Protein AF-A0A8T6W5L3-F1 (afdb_monomer)

Secondary structure (DSSP, 8-state):
-EEE-HHHHHHHHHHHHHHHHHTT--S-EEEEHHHHHHH-TT---SEEEE-TT-----HHHHHHHHHHHHHHHHSS-----SEEEEEEEEETTEEEEEEEETTEEEEEEES------GGGHHHHHHHTT--TTTTT----EEE---EEPPSS-S-SS--BPPPPSSSSS--SEEEE-TTS-EEEE---EEESS----

Foldseek 3Di:
DAAAADPVLVVLVVVVVVVCVVVVQPPKDKAAQVRCCVQQVLDGGRIGIDRPPDDDDDPVVVVVVVQVVVCVVVVHRPDDPQKDFDAWEDDDQWIWTWIAHPNDIDIDIDNDDDQPPPQCSLVVCVRHVDPCVVVVNDDWDKDWDKDWDPDQDSGQDKYFYPQDPPDPDSAWIWDQDPVRTIMIDTDIDTDPDDDPD

Nearest PDB structures (foldseek):
  3dme-assembly1_B  TM=9.054E-01  e=4.449E-13  Bordetella pertussis
  8w7f-assembly1_D  TM=8.763E-01  e=2.002E-08  Drosophila melanogaster
  8w7f-assembly1_B  TM=8.895E-01  e=5.475E-08  Drosophila melanogaster
  8w78-assembly1_B  TM=8.409E-01  e=3.029E-08  Drosophila melanogaster
  5w0b-assembly4_C  TM=1.916E-01  e=9.726E-01  Homo sapiens

pLDDT: mean 94.57, std 5.11, range [62.25, 98.38]

Mean predicted aligned error: 4.59 Å

Solvent-accessible surface area (backbone atoms only — not comparable to full-atom values): 11704 Å² total; per-residue (Å²): 63,38,38,18,62,61,72,67,40,43,55,50,50,57,51,46,55,51,53,40,43,75,73,65,55,64,78,66,41,83,38,42,36,65,57,43,33,75,75,31,74,72,56,86,41,60,29,27,39,41,49,77,82,67,82,83,79,62,65,64,63,50,50,55,48,52,52,51,50,49,23,67,75,67,76,45,83,85,77,74,75,76,55,47,79,78,41,39,44,83,48,92,84,26,30,40,39,31,32,37,40,93,86,46,77,51,73,47,81,38,70,74,84,83,92,78,55,67,99,45,35,40,62,56,38,42,42,61,71,44,61,33,74,85,69,69,48,65,76,78,51,67,50,60,56,72,49,75,59,86,78,86,58,74,59,82,58,49,44,31,47,64,58,51,94,88,50,95,44,56,42,68,17,43,44,50,48,100,86,65,48,34,31,40,32,45,54,66,45,77,47,98,68,94,72,94,121

Structure (mmCIF, N/CA/C/O backbone):
data_AF-A0A8T6W5L3-F1
#
_entry.id   AF-A0A8T6W5L3-F1
#
loop_
_atom_site.group_PDB
_atom_site.id
_atom_site.type_symbol
_atom_site.label_atom_id
_atom_site.label_alt_id
_atom_site.label_comp_id
_atom_site.label_asym_id
_at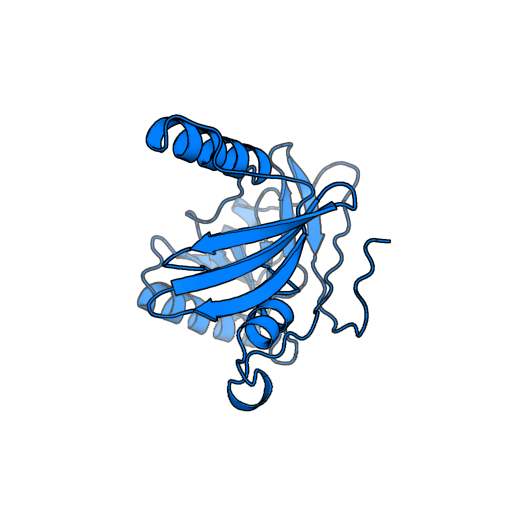om_site.label_entity_id
_atom_site.label_seq_id
_atom_site.pdbx_PDB_ins_code
_atom_site.Cartn_x
_atom_site.Cartn_y
_atom_site.Cartn_z
_atom_site.occupancy
_atom_site.B_iso_or_equiv
_atom_site.auth_seq_id
_atom_site.auth_comp_id
_atom_site.auth_asym_id
_atom_site.auth_atom_id
_atom_site.pdbx_PDB_model_num
ATOM 1 N N . ILE A 1 1 ? 5.900 3.143 -16.545 1.00 96.38 1 ILE A N 1
ATOM 2 C CA . ILE A 1 1 ? 6.309 2.060 -17.464 1.00 96.38 1 ILE A CA 1
ATOM 3 C C . ILE A 1 1 ? 6.790 0.860 -16.663 1.00 96.38 1 ILE A C 1
ATOM 5 O O . ILE A 1 1 ? 7.388 1.059 -15.608 1.00 96.38 1 ILE A O 1
ATOM 9 N N . ILE A 1 2 ? 6.507 -0.351 -17.137 1.00 97.25 2 ILE A N 1
ATOM 10 C CA . ILE A 1 2 ? 7.064 -1.601 -16.602 1.00 97.25 2 ILE A CA 1
ATOM 11 C C . ILE A 1 2 ? 8.076 -2.091 -17.633 1.00 97.25 2 ILE A C 1
ATOM 13 O O . ILE A 1 2 ? 7.665 -2.485 -18.718 1.00 97.25 2 ILE A O 1
ATOM 17 N N . VAL A 1 3 ? 9.366 -1.962 -17.344 1.00 97.38 3 VAL A N 1
ATOM 18 C CA . VAL A 1 3 ? 10.458 -2.246 -18.285 1.00 97.38 3 VAL A CA 1
ATOM 19 C C . VAL A 1 3 ? 10.830 -3.722 -18.279 1.00 97.38 3 VAL A C 1
ATOM 21 O O . VAL A 1 3 ? 10.679 -4.372 -17.255 1.00 97.38 3 VAL A O 1
ATOM 24 N N . ALA A 1 4 ? 11.336 -4.228 -19.400 1.00 97.31 4 ALA A N 1
ATOM 25 C CA . ALA A 1 4 ? 11.849 -5.584 -19.541 1.00 97.31 4 ALA A CA 1
ATOM 26 C C . ALA A 1 4 ? 13.172 -5.597 -20.323 1.00 97.31 4 ALA A C 1
ATOM 28 O O . ALA A 1 4 ? 13.335 -4.862 -21.300 1.00 97.31 4 ALA A O 1
ATOM 29 N N . ASN A 1 5 ? 14.101 -6.455 -19.905 1.00 95.94 5 ASN A N 1
ATOM 30 C CA . ASN A 1 5 ? 15.381 -6.727 -20.549 1.00 95.94 5 ASN A CA 1
ATOM 31 C C . ASN A 1 5 ? 15.538 -8.233 -20.804 1.00 95.94 5 ASN A C 1
ATOM 33 O O . ASN A 1 5 ? 15.495 -9.058 -19.890 1.00 95.94 5 ASN A O 1
ATOM 37 N N . GLY A 1 6 ? 15.784 -8.594 -22.059 1.00 96.50 6 GLY A N 1
ATOM 38 C CA . GLY A 1 6 ? 15.888 -9.972 -22.512 1.00 96.50 6 GLY A CA 1
ATOM 39 C C . GLY A 1 6 ? 14.540 -10.678 -22.663 1.00 96.50 6 GLY A C 1
ATOM 40 O O . GLY A 1 6 ? 13.488 -10.227 -22.213 1.00 96.50 6 GLY A O 1
ATOM 41 N N . GLU A 1 7 ? 14.576 -11.836 -23.320 1.00 95.81 7 GLU A N 1
ATOM 42 C CA . GLU A 1 7 ? 13.361 -12.555 -23.715 1.00 95.81 7 GLU A CA 1
ATOM 43 C C . GLU A 1 7 ? 12.505 -13.030 -22.533 1.00 95.81 7 GLU A C 1
ATOM 45 O O . GLU A 1 7 ? 11.293 -13.173 -22.672 1.00 95.81 7 GLU A O 1
ATOM 50 N N . GLU A 1 8 ? 13.121 -13.308 -21.384 1.00 94.94 8 GLU A N 1
ATOM 51 C CA . GLU A 1 8 ? 12.400 -13.807 -20.212 1.00 94.94 8 GLU A CA 1
ATOM 52 C C . GLU A 1 8 ? 11.525 -12.724 -19.580 1.00 94.94 8 GLU A C 1
ATOM 54 O O . GLU A 1 8 ? 10.332 -12.939 -19.387 1.00 94.94 8 GLU A O 1
ATOM 59 N N . GLU A 1 9 ? 12.081 -11.536 -19.334 1.00 95.88 9 GLU A N 1
ATOM 60 C CA . GLU A 1 9 ? 11.314 -10.406 -18.806 1.00 95.88 9 GLU A CA 1
ATOM 61 C C . GLU A 1 9 ? 10.235 -9.948 -19.796 1.00 95.88 9 GLU A C 1
ATOM 63 O O . GLU A 1 9 ? 9.131 -9.597 -19.380 1.00 95.88 9 GLU A O 1
ATOM 68 N N . ILE A 1 10 ? 10.508 -10.020 -21.106 1.00 97.44 10 ILE A N 1
ATOM 69 C CA . ILE A 1 10 ? 9.515 -9.721 -22.148 1.00 97.44 10 ILE A CA 1
ATOM 70 C C . ILE A 1 10 ? 8.316 -10.672 -22.036 1.00 97.44 10 ILE A C 1
ATOM 72 O O . ILE A 1 10 ? 7.175 -10.215 -21.961 1.00 97.44 10 ILE A O 1
ATOM 76 N N . ARG A 1 11 ? 8.555 -11.987 -21.927 1.00 96.44 11 ARG A N 1
ATOM 77 C CA . ARG A 1 11 ? 7.480 -12.973 -21.711 1.00 96.44 11 ARG A CA 1
ATOM 78 C C . ARG A 1 11 ? 6.694 -12.708 -20.426 1.00 96.44 11 ARG A C 1
ATOM 80 O O . ARG A 1 11 ? 5.479 -12.906 -20.396 1.00 96.44 11 ARG A O 1
ATOM 87 N N . GLN A 1 12 ? 7.358 -12.251 -19.364 1.00 95.69 12 GLN A N 1
ATOM 88 C CA . GLN A 1 12 ? 6.679 -11.897 -18.116 1.00 95.69 12 GLN A CA 1
ATOM 89 C C . GLN A 1 12 ? 5.741 -10.703 -18.304 1.00 95.69 12 GLN A C 1
ATOM 91 O O . GLN A 1 12 ? 4.573 -10.782 -17.916 1.00 95.69 12 GLN A O 1
ATOM 96 N N . ILE A 1 13 ? 6.201 -9.619 -18.938 1.00 97.00 13 ILE A N 1
ATOM 97 C CA . ILE A 1 13 ? 5.351 -8.441 -19.151 1.00 97.00 13 ILE A CA 1
ATOM 98 C C . ILE A 1 13 ? 4.212 -8.715 -20.151 1.00 97.00 13 ILE A C 1
ATOM 100 O O . ILE A 1 13 ? 3.117 -8.183 -19.979 1.00 97.00 13 ILE A O 1
ATOM 104 N N . GLU A 1 14 ? 4.381 -9.620 -21.120 1.00 97.56 14 GLU A N 1
ATOM 105 C CA . GLU A 1 14 ? 3.276 -10.116 -21.962 1.00 97.56 14 GLU A CA 1
ATOM 106 C C . GLU A 1 14 ? 2.171 -10.798 -21.131 1.00 97.56 14 GLU A C 1
ATOM 108 O O . GLU A 1 14 ? 0.976 -10.589 -21.362 1.00 97.56 14 GLU A O 1
ATOM 113 N N . GLY A 1 15 ? 2.554 -11.580 -20.118 1.00 96.56 15 GLY A N 1
ATOM 114 C CA . GLY A 1 15 ? 1.614 -12.149 -19.153 1.00 96.56 15 GLY A CA 1
ATOM 115 C C . GLY A 1 15 ? 0.926 -11.077 -18.303 1.00 96.56 15 GLY A C 1
ATOM 116 O O . GLY A 1 15 ? -0.293 -11.119 -18.114 1.00 96.56 15 GLY A O 1
ATOM 117 N N . ILE A 1 16 ? 1.689 -10.085 -17.832 1.00 95.94 16 ILE A N 1
ATOM 118 C CA . ILE A 1 16 ? 1.182 -8.985 -16.997 1.00 95.94 16 ILE A CA 1
ATOM 119 C C . ILE A 1 16 ? 0.148 -8.152 -17.751 1.00 95.94 16 ILE A C 1
ATOM 121 O O . ILE A 1 16 ? -0.931 -7.919 -17.209 1.00 95.94 16 ILE A O 1
ATOM 125 N N . ILE A 1 17 ? 0.430 -7.720 -18.985 1.00 97.44 17 ILE A N 1
ATOM 126 C CA . ILE A 1 17 ? -0.503 -6.873 -19.746 1.00 97.44 17 ILE A CA 1
ATOM 127 C C . ILE A 1 17 ? -1.813 -7.611 -20.042 1.00 97.44 17 ILE A C 1
ATOM 129 O O . ILE A 1 17 ? -2.891 -7.016 -19.948 1.00 97.44 17 ILE A O 1
ATOM 133 N N . LYS A 1 18 ? -1.747 -8.922 -20.309 1.00 97.00 18 LYS A N 1
ATOM 134 C CA . LYS A 1 18 ? -2.932 -9.764 -20.488 1.00 97.00 18 LYS A CA 1
ATOM 135 C C . LYS A 1 18 ? -3.763 -9.828 -19.205 1.00 97.00 18 LYS A C 1
ATOM 137 O O . LYS A 1 18 ? -4.946 -9.500 -19.239 1.00 97.00 18 LYS A O 1
ATOM 142 N N . ASN A 1 19 ? -3.143 -10.190 -18.081 1.00 96.88 19 ASN A N 1
ATOM 143 C CA . ASN A 1 19 ? -3.825 -10.268 -16.787 1.00 96.88 19 ASN A CA 1
ATOM 144 C C . ASN A 1 19 ? -4.417 -8.911 -16.372 1.00 96.88 19 ASN A C 1
ATOM 146 O O . ASN A 1 19 ? -5.558 -8.830 -15.930 1.00 96.88 19 ASN A O 1
ATOM 150 N N . ALA A 1 20 ? -3.671 -7.823 -16.560 1.00 96.44 20 ALA A N 1
ATOM 151 C CA . ALA A 1 20 ? -4.142 -6.481 -16.246 1.00 96.44 20 ALA A CA 1
ATOM 152 C C . ALA A 1 20 ? -5.368 -6.097 -17.090 1.00 96.44 20 ALA A C 1
ATOM 154 O O . ALA A 1 20 ? -6.327 -5.540 -16.555 1.00 96.44 20 ALA A O 1
ATOM 155 N N . THR A 1 21 ? -5.374 -6.450 -18.378 1.00 95.38 21 THR A N 1
ATOM 156 C CA . THR A 1 21 ? -6.524 -6.235 -19.271 1.00 95.38 21 THR A CA 1
ATOM 157 C C . THR A 1 21 ? -7.742 -7.048 -18.824 1.00 95.38 21 THR A C 1
ATOM 159 O O . THR A 1 21 ? -8.851 -6.516 -18.784 1.00 95.38 21 THR A O 1
ATOM 162 N N . GLU A 1 22 ? -7.555 -8.310 -18.427 1.00 97.44 22 GLU A N 1
ATOM 163 C CA . GLU A 1 22 ? -8.624 -9.157 -17.869 1.00 97.44 22 GLU A CA 1
ATOM 164 C C . GLU A 1 22 ? -9.190 -8.582 -16.557 1.00 97.44 22 GLU A C 1
ATOM 166 O O . GLU A 1 22 ? -10.401 -8.619 -16.335 1.00 97.44 22 GLU A O 1
ATOM 171 N N . CYS A 1 23 ? -8.344 -7.953 -15.736 1.00 96.88 23 CYS A N 1
ATOM 172 C CA . CYS A 1 23 ? -8.736 -7.198 -14.541 1.00 96.88 23 CYS A CA 1
ATOM 173 C C . CYS A 1 23 ? -9.378 -5.827 -14.844 1.00 96.88 23 CYS A C 1
ATOM 175 O O . CYS A 1 23 ? -9.765 -5.111 -13.919 1.00 96.88 23 CYS A O 1
ATOM 177 N N . GLY A 1 24 ? -9.502 -5.439 -16.117 1.00 96.69 24 GLY A N 1
ATOM 178 C CA . GLY A 1 24 ? -10.147 -4.197 -16.543 1.00 96.69 24 GLY A CA 1
ATOM 179 C C . GLY A 1 24 ? -9.248 -2.959 -16.538 1.00 96.69 24 GLY A C 1
ATOM 180 O O . GLY A 1 24 ? -9.771 -1.842 -16.632 1.00 96.69 24 GLY A O 1
ATOM 181 N N . ALA A 1 25 ? -7.923 -3.127 -16.443 1.00 96.06 25 ALA A N 1
ATOM 182 C CA . ALA A 1 25 ? -6.984 -2.050 -16.739 1.00 96.06 25 ALA A CA 1
ATOM 183 C C . ALA A 1 25 ? -7.155 -1.611 -18.200 1.00 96.06 25 ALA A C 1
ATOM 185 O O . ALA A 1 25 ? -7.432 -2.422 -19.084 1.00 96.06 25 ALA A O 1
ATOM 186 N N . ARG A 1 26 ? -7.033 -0.307 -18.443 1.00 92.94 26 ARG A N 1
ATOM 187 C CA . ARG A 1 26 ? -7.309 0.307 -19.744 1.00 92.94 26 ARG A CA 1
ATOM 188 C C . ARG A 1 26 ? -6.068 0.998 -20.263 1.00 92.94 26 ARG A C 1
ATOM 190 O O . ARG A 1 26 ? -5.188 1.349 -19.482 1.00 92.94 26 ARG A O 1
ATOM 197 N N . ASP A 1 27 ? -6.051 1.199 -21.575 1.00 96.12 27 ASP A N 1
ATOM 198 C CA . ASP A 1 27 ? -5.057 2.019 -22.265 1.00 96.12 27 ASP A CA 1
ATOM 199 C C . ASP A 1 27 ? -3.610 1.529 -22.059 1.00 96.12 27 ASP A C 1
ATOM 201 O O . ASP A 1 27 ? -2.663 2.296 -22.189 1.00 96.12 27 ASP A O 1
ATOM 205 N N . LEU A 1 28 ? -3.432 0.245 -21.716 1.00 97.44 28 LEU A N 1
ATOM 206 C CA . LEU A 1 28 ? -2.116 -0.374 -21.613 1.00 97.44 28 LEU A CA 1
ATOM 207 C C . LEU A 1 28 ? -1.559 -0.633 -23.010 1.00 97.44 28 LEU A C 1
ATOM 209 O O . LEU A 1 28 ? -2.247 -1.195 -23.863 1.00 97.44 28 LEU A O 1
ATOM 213 N N . GLU A 1 29 ? -0.293 -0.294 -23.213 1.00 97.62 29 GLU A N 1
ATOM 214 C CA . GLU A 1 29 ? 0.378 -0.450 -24.501 1.00 97.62 29 GLU A CA 1
ATOM 215 C C . GLU A 1 29 ? 1.722 -1.146 -24.316 1.00 97.62 29 GLU A C 1
ATOM 217 O O . GLU A 1 29 ? 2.471 -0.831 -23.392 1.00 97.62 29 GLU A O 1
ATOM 222 N N . MET A 1 30 ? 2.037 -2.092 -25.200 1.00 98.12 30 MET A N 1
ATOM 223 C CA . MET A 1 30 ? 3.394 -2.618 -25.310 1.00 98.12 30 MET A CA 1
ATOM 224 C C . MET A 1 30 ? 4.206 -1.661 -26.184 1.00 98.12 30 MET A C 1
ATOM 226 O O . MET A 1 30 ? 3.793 -1.357 -27.302 1.00 98.12 30 MET A O 1
ATOM 230 N N . ILE A 1 31 ? 5.345 -1.204 -25.679 1.00 98.38 31 ILE A N 1
ATOM 231 C CA . ILE A 1 31 ? 6.280 -0.325 -26.382 1.00 98.38 31 ILE A CA 1
ATOM 232 C C . ILE A 1 31 ? 7.647 -1.000 -26.482 1.00 98.38 31 ILE A C 1
ATOM 234 O O . ILE A 1 31 ? 8.029 -1.789 -25.616 1.00 98.38 31 ILE A O 1
ATOM 238 N N . ASP A 1 32 ? 8.376 -0.703 -27.549 1.00 98.31 32 ASP A N 1
ATOM 239 C CA . ASP A 1 32 ? 9.736 -1.190 -27.768 1.00 98.31 32 ASP A CA 1
ATOM 240 C C . ASP A 1 32 ? 10.783 -0.253 -27.138 1.00 98.31 32 ASP A C 1
ATOM 242 O O . ASP A 1 32 ? 10.456 0.741 -26.482 1.00 98.31 32 ASP A O 1
ATOM 246 N N . ALA A 1 33 ? 12.061 -0.586 -27.319 1.00 98.12 33 ALA A N 1
ATOM 247 C CA . ALA A 1 33 ? 13.185 0.200 -26.820 1.00 98.12 33 ALA A CA 1
ATOM 248 C C . ALA A 1 33 ? 13.175 1.665 -27.298 1.00 98.12 33 ALA A C 1
ATOM 250 O O . ALA A 1 33 ? 13.513 2.559 -26.518 1.00 98.12 33 ALA A O 1
ATOM 251 N N . ASP A 1 34 ? 12.768 1.924 -28.545 1.00 98.25 34 ASP A N 1
ATOM 252 C CA . ASP A 1 34 ? 12.690 3.281 -29.092 1.00 98.25 34 ASP A CA 1
ATOM 253 C C . ASP A 1 34 ? 11.567 4.066 -28.401 1.00 98.25 34 ASP A C 1
ATOM 255 O O . ASP A 1 34 ? 11.799 5.178 -27.922 1.00 98.25 34 ASP A O 1
ATOM 259 N N . GLY A 1 35 ? 10.391 3.455 -28.221 1.00 97.94 35 GLY A N 1
ATOM 260 C CA . GLY A 1 35 ? 9.293 4.045 -27.452 1.00 97.94 35 GLY A CA 1
ATOM 261 C C . GLY A 1 35 ? 9.665 4.319 -25.990 1.00 97.94 35 GLY A C 1
ATOM 262 O O . GLY A 1 35 ? 9.310 5.363 -25.436 1.00 97.94 35 GLY A O 1
ATOM 263 N N . VAL A 1 36 ? 10.434 3.429 -25.353 1.00 98.00 36 VAL A N 1
ATOM 264 C CA . VAL A 1 36 ? 10.976 3.673 -24.005 1.00 98.00 36 VAL A CA 1
ATOM 265 C C . VAL A 1 36 ? 11.930 4.865 -24.014 1.00 98.00 36 VAL A C 1
ATOM 267 O O . VAL A 1 36 ? 11.825 5.726 -23.140 1.00 98.00 36 VAL A O 1
ATOM 270 N N . HIS A 1 37 ? 12.835 4.947 -24.992 1.00 97.50 37 HIS A N 1
ATOM 271 C CA . HIS A 1 37 ? 13.816 6.026 -25.090 1.00 97.50 37 HIS A CA 1
ATOM 272 C C . HIS A 1 37 ? 13.170 7.394 -25.349 1.00 97.50 37 HIS A C 1
ATOM 274 O O . HIS A 1 37 ? 13.609 8.394 -24.778 1.00 97.50 37 HIS A O 1
ATOM 280 N N . GLU A 1 38 ? 12.114 7.450 -26.164 1.00 97.44 38 GLU A N 1
ATOM 281 C CA . GLU A 1 38 ? 11.341 8.673 -26.406 1.00 97.44 38 GLU A CA 1
ATOM 282 C C . GLU A 1 38 ? 10.691 9.210 -25.122 1.00 97.44 38 GLU A C 1
ATOM 284 O O . GLU A 1 38 ? 10.674 10.423 -24.891 1.00 97.44 38 GLU A O 1
ATOM 289 N N . LEU A 1 39 ? 10.189 8.315 -24.265 1.00 96.50 39 LEU A N 1
ATOM 290 C CA . LEU A 1 39 ? 9.521 8.675 -23.014 1.00 96.50 39 LEU A CA 1
ATOM 291 C C . LEU A 1 39 ? 10.502 8.971 -21.868 1.00 96.50 39 LEU A C 1
ATOM 293 O O . LEU A 1 39 ? 10.332 9.951 -21.139 1.00 96.50 39 LEU A O 1
ATOM 297 N N . GLU A 1 40 ? 11.522 8.131 -21.690 1.00 96.75 40 GLU A N 1
ATOM 298 C CA . GLU A 1 40 ? 12.524 8.220 -20.624 1.00 96.75 40 GLU A CA 1
ATOM 299 C C . GLU A 1 40 ? 13.942 7.993 -21.179 1.00 96.75 40 GLU A C 1
ATOM 301 O O . GLU A 1 40 ? 14.483 6.891 -21.080 1.00 96.75 40 GLU A O 1
ATOM 306 N N . PRO A 1 41 ? 14.619 9.039 -21.690 1.00 96.00 41 PRO A N 1
ATOM 307 C CA . PRO A 1 41 ? 15.894 8.891 -22.403 1.00 96.00 41 PRO A CA 1
ATOM 308 C C . PRO A 1 41 ? 17.047 8.259 -21.608 1.00 96.00 41 PRO A C 1
ATOM 310 O O . PRO A 1 41 ? 18.015 7.782 -22.199 1.00 96.00 41 PRO A O 1
ATOM 313 N N . ASN A 1 42 ? 16.979 8.283 -20.272 1.00 95.75 42 ASN A N 1
ATOM 314 C CA . ASN A 1 42 ? 17.996 7.682 -19.400 1.00 95.75 42 ASN A CA 1
ATOM 315 C C . ASN A 1 42 ? 17.632 6.263 -18.930 1.00 95.75 42 ASN A C 1
ATOM 317 O O . ASN A 1 42 ? 18.415 5.656 -18.198 1.00 95.75 42 ASN A O 1
ATOM 321 N N . VAL A 1 43 ? 16.462 5.744 -19.308 1.00 96.19 43 VAL A N 1
ATOM 322 C CA . VAL A 1 43 ? 16.035 4.372 -19.020 1.00 96.19 43 VAL A CA 1
ATOM 323 C C . VAL A 1 43 ? 16.448 3.481 -20.187 1.00 96.19 43 VAL A C 1
ATOM 325 O O . VAL A 1 43 ? 16.307 3.849 -21.349 1.00 96.19 43 VAL A O 1
ATOM 328 N N . LYS A 1 44 ? 16.993 2.307 -19.866 1.00 95.94 44 LYS A N 1
ATOM 329 C CA . LYS A 1 44 ? 17.361 1.280 -20.843 1.00 95.94 44 LYS A CA 1
ATOM 330 C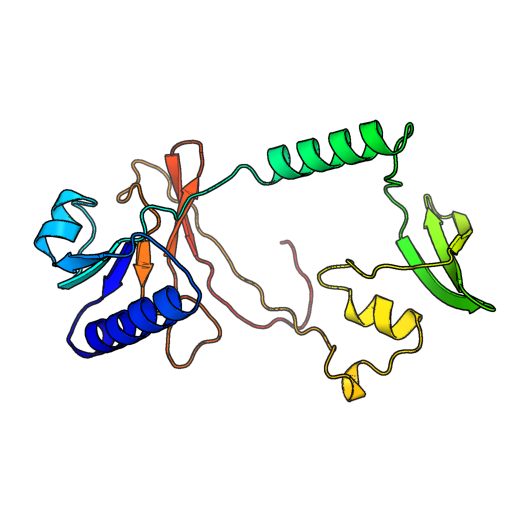 C . LYS A 1 44 ? 16.471 0.065 -20.631 1.00 95.94 44 LYS A C 1
ATOM 332 O O . LYS A 1 44 ? 16.411 -0.440 -19.511 1.00 95.94 44 LYS A O 1
ATOM 337 N N . ALA A 1 45 ? 15.792 -0.350 -21.689 1.00 97.62 45 ALA A N 1
ATOM 338 C CA . ALA A 1 45 ? 14.931 -1.520 -21.723 1.00 97.62 45 ALA A CA 1
ATOM 339 C C . ALA A 1 45 ? 14.810 -2.005 -23.170 1.00 97.62 45 ALA A C 1
ATOM 341 O O . ALA A 1 45 ? 14.876 -1.185 -24.087 1.00 97.62 45 ALA A O 1
ATOM 342 N N . ASP A 1 46 ? 14.598 -3.303 -23.364 1.00 98.25 46 ASP A N 1
ATOM 343 C CA . ASP A 1 46 ? 14.335 -3.881 -24.686 1.00 98.25 46 ASP A CA 1
ATOM 344 C C . ASP A 1 46 ? 12.859 -3.708 -25.087 1.00 98.25 46 ASP A C 1
ATOM 346 O O . ASP A 1 46 ? 12.541 -3.531 -26.263 1.00 98.25 46 ASP A O 1
ATOM 350 N N . ALA A 1 47 ? 11.961 -3.724 -24.099 1.00 98.38 47 ALA A N 1
ATOM 351 C CA . ALA A 1 47 ? 10.537 -3.434 -24.241 1.00 98.38 47 ALA A CA 1
ATOM 352 C C . ALA A 1 47 ? 9.953 -2.926 -22.912 1.00 98.38 47 ALA A C 1
ATOM 354 O O . ALA A 1 47 ? 10.596 -3.011 -21.860 1.00 98.38 47 ALA A O 1
ATOM 355 N N . ALA A 1 48 ? 8.724 -2.414 -22.934 1.00 98.38 48 ALA A N 1
ATOM 356 C CA . ALA A 1 48 ? 7.993 -2.069 -21.723 1.00 98.38 48 ALA A CA 1
ATOM 357 C C . ALA A 1 48 ? 6.471 -2.090 -21.908 1.00 98.38 48 ALA A C 1
ATOM 359 O O . ALA A 1 48 ? 5.960 -1.926 -23.011 1.00 98.38 48 ALA A O 1
ATOM 360 N N . ILE A 1 49 ? 5.738 -2.178 -20.796 1.00 98.31 49 ILE A N 1
ATOM 361 C CA . ILE A 1 49 ? 4.327 -1.776 -20.744 1.00 98.31 49 ILE A CA 1
ATOM 362 C C . ILE A 1 49 ? 4.255 -0.289 -20.392 1.00 98.31 49 ILE A C 1
ATOM 364 O O . ILE A 1 49 ? 4.706 0.136 -19.319 1.00 98.31 49 ILE A O 1
ATOM 368 N N . LEU A 1 50 ? 3.625 0.504 -21.250 1.00 98.12 50 LEU A N 1
ATOM 369 C CA . LEU A 1 50 ? 3.124 1.825 -20.910 1.00 98.12 50 LEU A CA 1
ATOM 370 C C . LEU A 1 50 ? 1.756 1.691 -20.233 1.00 98.12 50 LEU A C 1
ATOM 372 O O . LEU A 1 50 ? 0.840 1.075 -20.765 1.00 98.12 50 LEU A O 1
ATOM 376 N N . SER A 1 51 ? 1.633 2.285 -19.047 1.00 97.06 51 SER A N 1
ATOM 377 C CA . SER A 1 51 ? 0.379 2.382 -18.298 1.00 97.06 51 SER A CA 1
ATOM 378 C C . SER A 1 51 ? 0.064 3.862 -18.066 1.00 97.06 51 SER A C 1
ATOM 380 O O . SER A 1 51 ? 0.559 4.442 -17.093 1.00 97.06 51 SER A O 1
ATOM 382 N N . PRO A 1 52 ? -0.685 4.513 -18.974 1.00 95.31 52 PRO A N 1
ATOM 383 C CA . PRO A 1 52 ? -0.864 5.965 -18.972 1.00 95.31 52 PRO A CA 1
ATOM 384 C C . PRO A 1 52 ? -1.792 6.450 -17.852 1.00 95.31 52 PRO A C 1
ATOM 386 O O . PRO A 1 52 ? -1.749 7.619 -17.478 1.00 95.31 52 PRO A O 1
ATOM 389 N N . THR A 1 53 ? -2.617 5.566 -17.288 1.00 94.50 53 THR A N 1
ATOM 390 C CA . THR A 1 53 ? -3.524 5.893 -16.179 1.00 94.50 53 THR A CA 1
ATOM 391 C C . THR A 1 53 ? -2.864 5.773 -14.806 1.00 94.50 53 THR A C 1
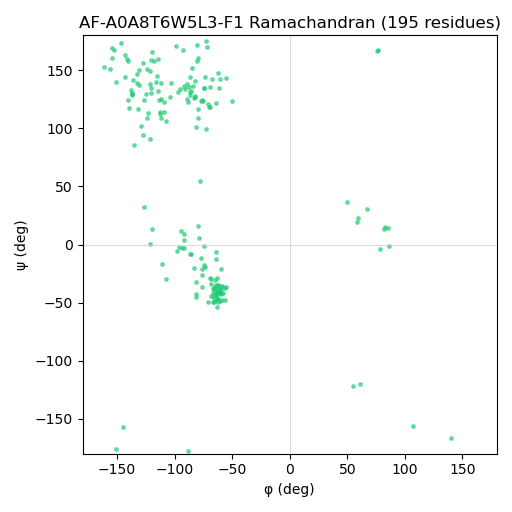ATOM 393 O O . THR A 1 53 ? -3.477 6.126 -13.799 1.00 94.50 53 THR A O 1
ATOM 396 N N . THR A 1 54 ? -1.637 5.248 -14.729 1.00 94.81 54 THR A N 1
ATOM 397 C CA . THR A 1 54 ? -0.889 5.171 -13.470 1.00 94.81 54 THR A CA 1
ATOM 398 C C . THR A 1 54 ? -0.378 6.556 -13.085 1.00 94.81 54 THR A C 1
ATOM 400 O O . THR A 1 54 ? 0.199 7.270 -13.901 1.00 94.81 54 THR A O 1
ATOM 403 N N . GLY A 1 55 ? -0.540 6.923 -11.815 1.00 94.00 55 GLY A N 1
ATOM 404 C CA . GLY A 1 55 ? -0.087 8.208 -11.300 1.00 94.00 55 GLY A CA 1
ATOM 405 C C . GLY A 1 55 ? 0.286 8.157 -9.826 1.00 94.00 55 GLY A C 1
ATOM 406 O O . GLY A 1 55 ? 0.260 7.108 -9.186 1.00 94.00 55 GLY A O 1
ATOM 407 N N . ILE A 1 56 ? 0.629 9.328 -9.304 1.00 95.25 56 ILE A N 1
ATOM 408 C CA . ILE A 1 56 ? 0.964 9.568 -7.900 1.00 95.25 56 ILE A CA 1
ATOM 409 C C . ILE A 1 56 ? -0.045 10.547 -7.299 1.00 95.25 56 ILE A C 1
ATOM 411 O O . ILE A 1 56 ? -0.679 11.316 -8.024 1.00 95.25 56 ILE A O 1
ATOM 415 N N . LEU A 1 57 ? -0.188 10.539 -5.976 1.00 96.31 57 LEU A N 1
ATOM 416 C CA . LEU A 1 57 ? -1.116 11.419 -5.267 1.00 96.31 57 LEU A CA 1
ATOM 417 C C . LEU A 1 57 ? -0.526 11.931 -3.952 1.00 96.31 57 LEU A C 1
ATOM 419 O O . LEU A 1 57 ? 0.395 11.334 -3.396 1.00 96.31 57 LEU A O 1
ATOM 423 N N . ASP A 1 58 ? -1.083 13.034 -3.454 1.00 96.25 58 ASP A N 1
ATOM 424 C CA . ASP A 1 58 ? -0.819 13.531 -2.104 1.00 96.25 58 ASP A CA 1
ATOM 425 C C . ASP A 1 58 ? -1.682 12.751 -1.108 1.00 96.25 58 ASP A C 1
ATOM 427 O O . ASP A 1 58 ? -2.884 12.996 -0.979 1.00 96.25 58 ASP A O 1
ATOM 431 N N . ALA A 1 59 ? -1.071 11.785 -0.422 1.00 96.12 59 ALA A N 1
ATOM 432 C CA . ALA A 1 59 ? -1.785 10.934 0.522 1.00 96.12 59 ALA A CA 1
ATOM 433 C C . ALA A 1 59 ? -2.304 11.730 1.729 1.00 96.12 59 ALA A C 1
ATOM 435 O O . ALA A 1 59 ? -3.421 11.481 2.180 1.00 96.12 59 ALA A O 1
ATOM 436 N N . HIS A 1 60 ? -1.544 12.719 2.213 1.00 96.44 60 HIS A N 1
ATOM 437 C CA . HIS A 1 60 ? -1.978 13.568 3.323 1.00 96.44 60 HIS A CA 1
ATOM 438 C C . HIS A 1 60 ? -3.167 14.433 2.906 1.00 96.44 60 HIS A C 1
ATOM 440 O O . HIS A 1 60 ? -4.205 14.404 3.564 1.00 96.44 60 HIS A O 1
ATOM 446 N N . GLY A 1 61 ? -3.066 15.112 1.760 1.00 97.88 61 GLY A N 1
ATOM 447 C CA . GLY A 1 61 ? -4.166 15.909 1.215 1.00 97.88 61 GLY A CA 1
ATOM 448 C C . GLY A 1 61 ? -5.435 15.088 0.950 1.00 97.88 61 GLY A C 1
ATOM 449 O O . GLY A 1 61 ? -6.548 15.573 1.178 1.00 97.88 61 GLY A O 1
ATOM 450 N N . LEU A 1 62 ? -5.290 13.829 0.518 1.00 98.06 62 LEU A N 1
ATOM 451 C CA . LEU A 1 62 ? -6.410 12.904 0.340 1.00 98.06 62 LEU A CA 1
ATOM 452 C C . LEU A 1 62 ? -7.073 12.532 1.676 1.00 98.06 62 LEU A C 1
ATOM 454 O O . LEU A 1 62 ? -8.300 12.570 1.777 1.00 98.06 62 LEU A O 1
ATOM 458 N N . MET A 1 63 ? -6.290 12.213 2.710 1.00 97.56 63 MET A N 1
ATOM 459 C CA . MET A 1 63 ? -6.829 11.912 4.044 1.00 97.56 63 MET A CA 1
ATOM 460 C C . MET A 1 63 ? -7.513 13.130 4.669 1.00 97.56 63 MET A C 1
ATOM 462 O O . MET A 1 63 ? -8.625 13.007 5.184 1.00 97.56 63 MET A O 1
ATOM 466 N N . ASP A 1 64 ? -6.934 14.323 4.524 1.00 97.19 64 ASP A N 1
ATOM 467 C CA . ASP A 1 64 ? -7.552 15.581 4.959 1.00 97.19 64 ASP A CA 1
ATOM 468 C C . ASP A 1 64 ? -8.879 15.852 4.238 1.00 97.19 64 ASP A C 1
ATOM 470 O O . ASP A 1 64 ? -9.819 16.423 4.803 1.00 97.19 64 ASP A O 1
ATOM 474 N N . HIS A 1 65 ? -8.979 15.475 2.961 1.00 97.75 65 HIS A N 1
ATOM 475 C CA . HIS A 1 65 ? -10.233 15.552 2.222 1.00 97.75 65 HIS A CA 1
ATOM 476 C C . HIS A 1 65 ? -11.283 14.592 2.796 1.00 97.75 65 HIS A C 1
ATOM 478 O O . HIS A 1 65 ? -12.395 15.033 3.098 1.00 97.75 65 HIS A O 1
ATOM 484 N N . PHE A 1 66 ? -10.942 13.318 3.006 1.00 97.44 66 PHE A N 1
ATOM 485 C CA . PHE A 1 66 ? -11.873 12.343 3.581 1.00 97.44 66 PHE A CA 1
ATOM 486 C C . PHE A 1 66 ? -12.319 12.710 4.994 1.00 97.44 66 PHE A C 1
ATOM 488 O O . PHE A 1 66 ? -13.510 12.620 5.289 1.00 97.44 66 PHE A O 1
ATOM 495 N N . HIS A 1 67 ? -11.409 13.201 5.835 1.00 96.50 67 HIS A N 1
ATOM 496 C CA . HIS A 1 67 ? -11.736 13.677 7.177 1.00 96.50 67 HIS A CA 1
ATOM 497 C C . HIS A 1 67 ? -12.764 14.812 7.144 1.00 96.50 67 HIS A C 1
ATOM 499 O O . HIS A 1 67 ? -13.792 14.764 7.821 1.00 96.50 67 HIS A O 1
ATOM 505 N N . ARG A 1 68 ? -12.547 15.818 6.286 1.00 96.50 68 ARG A N 1
ATOM 506 C CA . ARG A 1 68 ? -13.497 16.930 6.111 1.00 96.50 68 ARG A CA 1
ATOM 507 C C . ARG A 1 68 ? -14.854 16.462 5.599 1.00 96.50 68 ARG A C 1
ATOM 509 O O . ARG A 1 68 ? -15.876 16.935 6.093 1.00 96.50 68 ARG A O 1
ATOM 516 N N . GLU A 1 69 ? -14.884 15.538 4.644 1.00 97.44 69 GLU A N 1
ATOM 517 C CA . GLU A 1 69 ? -16.141 14.996 4.125 1.00 97.44 69 GLU A CA 1
ATOM 518 C C . GLU A 1 69 ? -16.897 14.169 5.169 1.00 97.44 69 GLU A C 1
ATOM 520 O O . GLU A 1 69 ? -18.122 14.284 5.265 1.00 97.44 69 GLU A O 1
ATOM 525 N N . ALA A 1 70 ? -16.190 13.389 5.990 1.00 96.00 70 ALA A N 1
ATOM 526 C CA . ALA A 1 70 ? -16.783 12.652 7.100 1.00 96.00 70 ALA A CA 1
ATOM 527 C C . ALA A 1 70 ? -17.400 13.610 8.130 1.00 96.00 70 ALA A C 1
ATOM 529 O O . ALA A 1 70 ? -18.575 13.463 8.471 1.00 96.00 70 ALA A O 1
ATOM 530 N N . ARG A 1 71 ? -16.670 14.664 8.525 1.00 95.75 71 ARG A N 1
ATOM 531 C CA . ARG A 1 71 ? -17.188 15.738 9.392 1.00 95.75 71 ARG A CA 1
ATOM 532 C C . ARG A 1 71 ? -18.434 16.401 8.823 1.00 95.75 71 ARG A C 1
ATOM 534 O O . ARG A 1 71 ? -19.432 16.570 9.517 1.00 95.75 71 ARG A O 1
ATOM 541 N N . ARG A 1 72 ? -18.392 16.769 7.540 1.00 96.19 72 ARG A N 1
ATOM 542 C CA . ARG A 1 72 ? -19.497 17.451 6.857 1.00 96.19 72 ARG A CA 1
ATOM 543 C C . ARG A 1 72 ? -20.761 16.593 6.819 1.00 96.19 72 ARG A C 1
ATOM 545 O O . ARG A 1 72 ? -21.852 17.125 6.992 1.00 96.19 72 ARG A O 1
ATOM 552 N N . LYS A 1 73 ? -20.624 15.287 6.573 1.00 95.94 73 LYS A N 1
ATOM 553 C CA . LYS A 1 73 ? -21.753 14.345 6.531 1.00 95.94 73 LYS A CA 1
ATOM 554 C C . LYS A 1 73 ? -22.273 13.986 7.925 1.00 95.94 73 LYS A C 1
ATOM 556 O O . LYS A 1 73 ? -23.478 13.817 8.073 1.00 95.94 73 LYS A O 1
ATOM 561 N N . GLY A 1 74 ? -21.388 13.871 8.916 1.00 92.81 74 GLY A N 1
ATOM 562 C CA . GLY A 1 74 ? -21.736 13.509 10.293 1.00 92.81 74 GLY A CA 1
ATOM 563 C C . GLY A 1 74 ? -22.224 14.674 11.158 1.00 92.81 74 GLY A C 1
ATOM 564 O O . GLY A 1 74 ? -22.892 14.445 12.158 1.00 92.81 74 GLY A O 1
ATOM 565 N N . GLY A 1 75 ? -21.916 15.922 10.790 1.00 93.81 75 GLY A N 1
ATOM 566 C CA . GLY A 1 75 ? -22.289 17.120 11.555 1.00 93.81 75 GLY A CA 1
ATOM 567 C C . GLY A 1 75 ? -21.402 17.405 12.777 1.00 93.81 75 GLY A C 1
ATOM 568 O O . GLY A 1 75 ? -21.567 18.442 13.416 1.00 93.81 75 GLY A O 1
ATOM 569 N N . SER A 1 76 ? -20.442 16.531 13.080 1.00 92.31 76 SER A N 1
ATOM 570 C CA . SER A 1 76 ? -19.455 16.662 14.157 1.00 92.31 76 SER A CA 1
ATOM 571 C C . SER A 1 76 ? -18.123 16.034 13.746 1.00 92.31 76 SER A C 1
ATOM 573 O O . SER A 1 76 ? -18.021 15.422 12.684 1.00 92.31 76 SER A O 1
ATOM 575 N N . ASP A 1 77 ? -17.089 16.191 14.574 1.00 93.62 77 ASP A N 1
ATOM 576 C CA . ASP A 1 77 ? -15.821 15.487 14.378 1.00 93.62 77 ASP A CA 1
ATOM 577 C C . ASP A 1 77 ? -15.974 13.985 14.655 1.00 93.62 77 ASP A C 1
ATOM 579 O O . ASP A 1 77 ? -16.345 13.642 15.777 1.00 93.62 77 ASP A O 1
ATOM 583 N N . PRO A 1 78 ? -15.741 13.089 13.675 1.00 90.56 78 PRO A N 1
ATOM 584 C CA . PRO A 1 78 ? -15.887 11.655 13.894 1.00 90.56 78 PRO A CA 1
ATOM 585 C C . PRO A 1 78 ? -14.615 10.998 14.447 1.00 90.56 78 PRO A C 1
ATOM 587 O O . PRO A 1 78 ? -14.650 9.813 14.762 1.00 90.56 78 PRO A O 1
ATOM 590 N N . VAL A 1 79 ? -13.488 11.718 14.518 1.00 93.75 79 VAL A N 1
ATOM 591 C CA . VAL A 1 79 ? -12.193 11.152 14.918 1.00 93.75 79 VAL A CA 1
ATOM 592 C C . VAL A 1 79 ? -11.855 11.562 16.345 1.00 93.75 79 VAL A C 1
ATOM 594 O O . VAL A 1 79 ? -11.811 12.750 16.659 1.00 93.75 79 VAL A O 1
ATOM 597 N N . VAL A 1 80 ? -11.549 10.572 17.183 1.00 93.06 80 VAL A N 1
ATOM 598 C CA . VAL A 1 80 ? -10.987 10.770 18.522 1.00 93.06 80 VAL A CA 1
ATOM 599 C C . VAL A 1 80 ? -9.553 10.247 18.497 1.00 93.06 80 VAL A C 1
ATOM 601 O O . VAL A 1 80 ? -9.324 9.049 18.350 1.00 93.06 80 VAL A O 1
ATOM 604 N N . LEU A 1 81 ? -8.588 11.165 18.545 1.00 95.31 81 LEU A N 1
ATOM 605 C CA . LEU A 1 81 ? -7.160 10.839 18.534 1.00 95.31 81 LEU A CA 1
ATOM 606 C C . LEU A 1 81 ? -6.681 10.425 19.930 1.00 95.31 81 LEU A C 1
ATOM 608 O O . LEU A 1 81 ? -7.426 10.533 20.904 1.00 95.31 81 LEU A O 1
ATOM 612 N N . ASP A 1 82 ? -5.442 9.932 20.011 1.00 95.75 82 ASP A N 1
ATOM 613 C CA . ASP A 1 82 ? -4.785 9.526 21.263 1.00 95.75 82 ASP A CA 1
ATOM 614 C C . ASP A 1 82 ? -5.653 8.597 22.130 1.00 95.75 82 ASP A C 1
ATOM 616 O O . ASP A 1 82 ? -5.684 8.700 23.355 1.00 95.75 82 ASP A O 1
ATOM 620 N N . THR A 1 83 ? -6.408 7.718 21.469 1.00 97.38 83 THR A N 1
ATOM 621 C CA . THR A 1 83 ? -7.369 6.803 22.086 1.00 97.38 83 THR A CA 1
ATOM 622 C C . THR A 1 83 ? -7.090 5.393 21.579 1.00 97.38 83 THR A C 1
ATOM 624 O O . THR A 1 83 ? -7.418 5.058 20.441 1.00 97.38 83 THR A O 1
ATOM 627 N N . GLU A 1 84 ? -6.425 4.581 22.399 1.00 97.69 84 GLU A N 1
ATOM 628 C CA . GLU A 1 84 ? -6.094 3.190 22.073 1.00 97.69 84 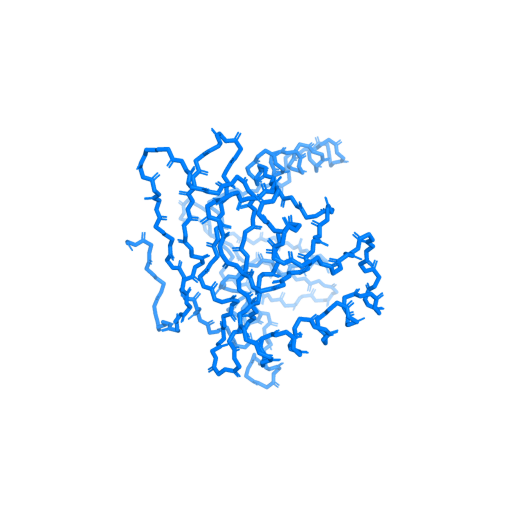GLU A CA 1
ATOM 629 C C . GLU A 1 84 ? -7.268 2.283 22.444 1.00 97.69 84 GLU A C 1
ATOM 631 O O . GLU A 1 84 ? -7.781 2.371 23.557 1.00 97.69 84 GLU A O 1
ATOM 636 N N . VAL A 1 85 ? -7.671 1.394 21.533 1.00 97.88 85 VAL A N 1
ATOM 637 C CA . VAL A 1 85 ? -8.595 0.294 21.845 1.00 97.88 85 VAL A CA 1
ATOM 638 C C . VAL A 1 85 ? -7.819 -0.796 22.576 1.00 97.88 85 VAL A C 1
ATOM 640 O O . VAL A 1 85 ? -6.832 -1.317 22.055 1.00 97.88 85 VAL A O 1
ATOM 643 N N . THR A 1 86 ? -8.272 -1.150 23.775 1.00 97.50 86 THR A N 1
ATOM 644 C CA . THR A 1 86 ? -7.616 -2.136 24.645 1.00 97.50 86 THR A CA 1
ATOM 645 C C . THR A 1 86 ? -8.412 -3.426 24.805 1.00 97.50 86 THR A C 1
ATOM 647 O O . THR A 1 86 ? -7.836 -4.432 25.215 1.00 97.50 86 THR A O 1
ATOM 650 N N . GLY A 1 87 ? -9.701 -3.414 24.460 1.00 97.31 87 GLY A N 1
ATOM 651 C CA . GLY A 1 87 ? -10.586 -4.568 24.582 1.00 97.31 87 GLY A CA 1
ATOM 652 C C . GLY A 1 87 ? -11.837 -4.436 23.716 1.00 97.31 87 GLY A C 1
ATOM 653 O O . GLY A 1 87 ? -12.285 -3.333 23.400 1.00 97.31 87 GLY A O 1
ATOM 654 N N . LEU A 1 88 ? -12.387 -5.580 23.316 1.00 97.25 88 LEU A N 1
ATOM 655 C CA . LEU A 1 88 ? -13.622 -5.688 22.545 1.00 97.25 88 LEU A CA 1
ATOM 656 C C . LEU A 1 88 ? -14.438 -6.859 23.088 1.00 97.25 88 LEU A C 1
ATOM 658 O O . LEU A 1 88 ? -14.008 -8.002 23.002 1.00 97.25 88 LEU A O 1
ATOM 662 N N . GLU A 1 89 ? -15.633 -6.603 23.609 1.00 94.88 89 GLU A N 1
ATOM 663 C CA . GLU A 1 89 ? -16.526 -7.663 24.080 1.00 94.88 89 GLU A CA 1
ATOM 664 C C . GLU A 1 89 ? -17.844 -7.621 23.313 1.00 94.88 89 GLU A C 1
ATOM 666 O O . GLU A 1 89 ? -18.486 -6.577 23.208 1.00 94.88 89 GLU A O 1
ATOM 671 N N . GLN A 1 90 ? -18.290 -8.764 22.789 1.00 93.69 90 GLN A N 1
ATOM 672 C CA . GLN A 1 90 ? -19.618 -8.847 22.191 1.00 93.69 90 GLN A CA 1
ATOM 673 C C . GLN A 1 90 ? -20.696 -8.782 23.286 1.00 93.69 90 GLN A C 1
ATOM 675 O O . GLN A 1 90 ? -20.764 -9.643 24.165 1.00 93.69 90 GLN A O 1
ATOM 680 N N . LYS A 1 91 ? -21.583 -7.788 23.204 1.00 92.06 91 LYS A N 1
ATOM 681 C CA . LYS A 1 91 ? -22.716 -7.591 24.119 1.00 92.06 91 LYS A CA 1
ATOM 682 C C . LYS A 1 91 ? -24.015 -7.544 23.317 1.00 92.06 91 LYS A C 1
ATOM 684 O O . LYS A 1 91 ? -24.295 -6.574 22.618 1.00 92.06 91 LYS A O 1
ATOM 689 N N . GLY A 1 92 ? -24.842 -8.584 23.433 1.00 90.94 92 GLY A N 1
ATOM 690 C CA . GLY A 1 92 ? -26.129 -8.639 22.729 1.00 90.94 92 GLY A CA 1
ATOM 691 C C . GLY A 1 92 ? -25.965 -8.597 21.204 1.00 90.94 92 GLY A C 1
ATOM 692 O O . GLY A 1 92 ? -25.344 -9.491 20.635 1.00 90.94 92 GLY A O 1
ATOM 693 N N . ASP A 1 93 ? -26.540 -7.582 20.546 1.00 93.75 93 ASP A N 1
ATOM 694 C CA . ASP A 1 93 ? -26.424 -7.350 19.095 1.00 93.75 93 ASP A CA 1
ATOM 695 C C . ASP A 1 93 ? -25.297 -6.373 18.707 1.00 93.75 93 ASP A C 1
ATOM 697 O O . ASP A 1 93 ? -25.243 -5.931 17.558 1.00 93.75 93 ASP A O 1
ATOM 701 N N . GLY A 1 94 ? -24.409 -6.030 19.643 1.00 96.19 94 GLY A N 1
ATOM 702 C CA . GLY A 1 94 ? -23.296 -5.112 19.421 1.00 96.19 94 GLY A CA 1
ATOM 703 C C . GLY A 1 94 ? -22.040 -5.483 20.202 1.00 96.19 94 GLY A C 1
ATOM 704 O O . GLY A 1 94 ? -21.824 -6.636 20.579 1.00 96.19 94 GLY A O 1
ATOM 705 N N . TYR A 1 95 ? -21.205 -4.477 20.425 1.00 97.12 95 TYR A N 1
ATOM 706 C CA . TYR A 1 95 ? -19.914 -4.574 21.083 1.00 97.12 95 TYR A CA 1
ATOM 707 C C . TYR A 1 95 ? -19.779 -3.483 22.136 1.00 97.12 95 TYR A C 1
ATOM 709 O O . TYR A 1 95 ? -20.137 -2.329 21.896 1.00 97.12 95 TYR A O 1
ATOM 717 N N . GLU A 1 96 ? -19.209 -3.850 23.272 1.00 97.62 96 GLU A N 1
ATOM 718 C CA . GLU A 1 96 ? -18.561 -2.915 24.176 1.00 97.62 96 GLU A CA 1
ATOM 719 C C . GLU A 1 96 ? -17.093 -2.791 23.755 1.00 97.62 96 GLU A C 1
ATOM 721 O O . GLU A 1 96 ? -16.389 -3.790 23.597 1.00 97.62 96 GLU A O 1
ATOM 726 N N . VAL A 1 97 ? -16.649 -1.560 23.509 1.00 98.00 97 VAL A N 1
ATOM 727 C CA . VAL A 1 97 ? -15.283 -1.235 23.093 1.00 98.00 97 VAL A CA 1
ATOM 728 C C . VAL A 1 97 ? -14.594 -0.535 24.251 1.00 98.00 97 VAL A C 1
ATOM 730 O O . VAL A 1 97 ? -14.973 0.579 24.613 1.00 98.00 97 VAL A O 1
ATOM 733 N N . GLU A 1 98 ? -13.584 -1.180 24.820 1.00 98.00 98 GLU A N 1
ATOM 734 C CA . GLU A 1 98 ? -12.759 -0.618 25.885 1.00 98.00 98 GLU A CA 1
ATOM 735 C C . GLU A 1 98 ? -11.602 0.177 25.289 1.00 98.00 98 GLU A C 1
ATOM 737 O O . GLU A 1 98 ? -10.933 -0.271 24.350 1.00 98.00 98 GLU A O 1
ATOM 742 N N . MET A 1 99 ? -11.359 1.362 25.840 1.00 97.81 99 MET A N 1
ATOM 743 C CA . MET A 1 99 ? -10.351 2.288 25.351 1.00 97.81 99 MET A CA 1
ATOM 744 C C . MET A 1 99 ? -9.606 2.978 26.488 1.00 97.81 99 MET A C 1
ATOM 746 O O . MET A 1 99 ? -10.118 3.135 27.598 1.00 97.81 99 MET A O 1
ATOM 750 N N . VAL A 1 100 ? -8.408 3.465 26.171 1.00 98.06 100 VAL A N 1
ATOM 751 C CA . VAL A 1 100 ? -7.624 4.351 27.031 1.00 98.06 100 VAL A CA 1
ATOM 752 C C . VAL A 1 100 ? -7.271 5.619 26.264 1.00 98.06 100 VAL A C 1
ATOM 754 O O . VAL A 1 100 ? -6.729 5.552 25.162 1.00 98.06 100 VAL A O 1
ATOM 757 N N . SER A 1 101 ? -7.542 6.781 26.861 1.00 96.56 101 SER A N 1
ATOM 758 C CA . SER A 1 101 ? -7.170 8.095 26.321 1.00 96.56 101 SER A CA 1
ATOM 759 C C . SER A 1 101 ? -6.627 8.980 27.437 1.00 96.56 101 SER A C 1
ATOM 761 O O . SER A 1 101 ? -7.204 9.050 28.519 1.00 96.56 101 SER A O 1
ATOM 763 N N . GLY A 1 102 ? -5.460 9.597 27.235 1.00 94.12 102 GLY A N 1
ATOM 764 C CA . GLY A 1 102 ? -4.807 10.405 28.278 1.00 94.12 102 GLY A CA 1
ATOM 765 C C . GLY A 1 102 ? -4.482 9.650 29.581 1.00 94.12 102 GLY A C 1
ATOM 766 O O . GLY A 1 102 ? -4.276 10.282 30.613 1.00 94.12 102 GLY A O 1
ATOM 767 N N . GLY A 1 103 ? -4.439 8.312 29.547 1.00 93.94 103 GLY A N 1
ATOM 768 C CA . GLY A 1 103 ? -4.254 7.450 30.723 1.00 93.94 103 GLY A CA 1
ATOM 769 C C . GLY A 1 103 ? -5.544 7.099 31.474 1.00 93.94 103 GLY A C 1
ATOM 770 O O . GLY A 1 103 ? -5.488 6.343 32.442 1.00 93.94 103 GLY A O 1
ATOM 771 N N . GLU A 1 104 ? -6.696 7.603 31.032 1.00 96.69 104 GLU A N 1
ATOM 772 C CA . GLU A 1 104 ? -8.004 7.277 31.597 1.00 96.69 104 GLU A CA 1
ATOM 773 C C . GLU A 1 104 ? -8.685 6.183 30.769 1.00 96.69 104 GLU A C 1
ATOM 775 O O . GLU A 1 104 ? -8.747 6.267 29.540 1.00 96.69 104 GLU A O 1
ATOM 780 N N . ALA A 1 105 ? -9.184 5.149 31.450 1.00 97.50 105 ALA A N 1
ATOM 781 C CA . ALA A 1 105 ? -9.918 4.054 30.828 1.00 97.50 105 ALA A CA 1
ATOM 782 C C . ALA A 1 105 ? -11.420 4.363 30.772 1.00 97.50 105 ALA A C 1
ATOM 784 O O . ALA A 1 105 ? -12.001 4.843 31.749 1.00 97.50 105 ALA A O 1
ATOM 785 N N . PHE A 1 106 ? -12.052 4.050 29.644 1.00 97.56 106 PHE A N 1
ATOM 786 C CA . PHE A 1 106 ? -13.494 4.179 29.437 1.00 97.56 106 PHE A CA 1
ATOM 787 C C . PHE A 1 106 ? -13.983 3.164 28.396 1.00 97.56 106 PHE A C 1
ATOM 789 O O . PHE A 1 106 ? -13.178 2.553 27.694 1.00 97.56 106 PHE A O 1
ATOM 796 N N . SER A 1 107 ? -15.300 2.985 28.282 1.00 97.19 107 SER A N 1
ATOM 797 C CA . SER A 1 107 ? -15.907 2.142 27.249 1.00 97.19 107 SER A CA 1
ATOM 798 C C . SER A 1 107 ? -16.984 2.885 26.461 1.00 97.19 107 SER A C 1
ATOM 800 O O . SER A 1 107 ? -17.563 3.871 26.931 1.00 97.19 107 SER A O 1
ATOM 802 N N . VAL A 1 108 ? -17.235 2.428 25.234 1.00 96.00 108 VAL A N 1
ATOM 803 C CA . VAL A 1 108 ? -18.389 2.841 24.423 1.00 96.00 108 VAL A CA 1
ATOM 804 C C . VAL A 1 108 ? -19.095 1.619 23.858 1.00 96.00 108 VAL A C 1
ATOM 806 O O . VAL A 1 108 ? -18.465 0.609 23.557 1.00 96.00 108 VAL A O 1
ATOM 809 N N . GLU A 1 109 ? -20.403 1.731 23.657 1.00 97.25 109 GLU A N 1
ATOM 810 C CA . GLU A 1 109 ? -21.186 0.701 22.981 1.00 97.25 109 GLU A CA 1
ATOM 811 C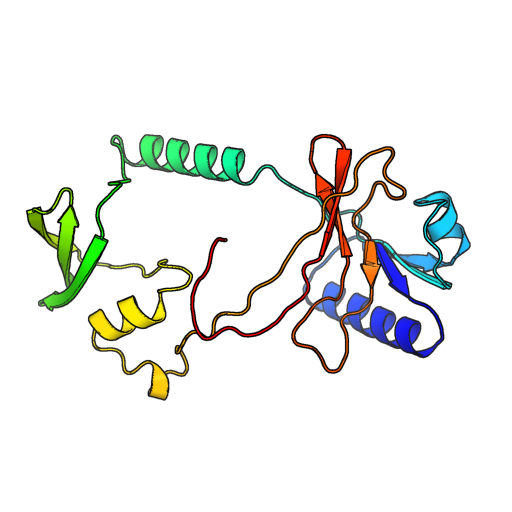 C . GLU A 1 109 ? -21.338 1.035 21.494 1.00 97.25 109 GLU A C 1
ATOM 813 O O . GLU A 1 109 ? -21.683 2.160 21.115 1.00 97.25 109 GLU A O 1
ATOM 818 N N . ALA A 1 110 ? -21.118 0.043 20.636 1.00 96.62 110 ALA A N 1
ATOM 819 C CA . ALA A 1 110 ? -21.286 0.163 19.196 1.00 96.62 110 ALA A CA 1
ATOM 820 C C . ALA A 1 110 ? -21.976 -1.078 18.628 1.00 96.62 110 ALA A C 1
ATOM 822 O O . ALA A 1 110 ? -21.574 -2.207 18.880 1.00 96.62 110 ALA A O 1
ATOM 823 N N . ARG A 1 111 ? -22.992 -0.883 17.781 1.00 97.19 111 ARG A N 1
ATOM 824 C CA . ARG A 1 111 ? -23.653 -2.003 17.081 1.00 97.19 111 ARG A CA 1
ATOM 825 C C . ARG A 1 111 ? -22.757 -2.654 16.028 1.00 97.19 111 ARG A C 1
ATOM 827 O O . ARG A 1 111 ? -22.928 -3.819 15.701 1.00 97.19 111 ARG A O 1
ATOM 834 N N . VAL A 1 112 ? -21.837 -1.878 15.460 1.00 96.56 112 VAL A N 1
ATOM 835 C CA . VAL A 1 112 ? -20.922 -2.315 14.405 1.00 96.56 112 VAL A CA 1
ATOM 836 C C . VAL A 1 112 ? -19.541 -1.763 14.717 1.00 96.56 112 VAL A C 1
ATOM 838 O O . VAL A 1 112 ? -19.391 -0.560 14.922 1.00 96.56 112 VAL A O 1
ATOM 841 N N . VAL A 1 113 ? -18.544 -2.643 14.701 1.00 97.06 113 VAL A N 1
ATOM 842 C CA . VAL A 1 113 ? -17.124 -2.299 14.798 1.00 97.06 113 VAL A CA 1
ATOM 843 C C . VAL A 1 113 ? -16.461 -2.681 13.479 1.00 97.06 113 VAL A C 1
ATOM 845 O O . VAL A 1 113 ? -16.673 -3.779 12.967 1.00 97.06 113 VAL A O 1
ATOM 848 N N . VAL A 1 114 ? -15.672 -1.767 12.911 1.00 97.44 114 VAL A N 1
ATOM 849 C CA . VAL A 1 114 ? -14.874 -2.020 11.704 1.00 97.44 114 VAL A CA 1
ATOM 850 C C . VAL A 1 114 ? -13.405 -1.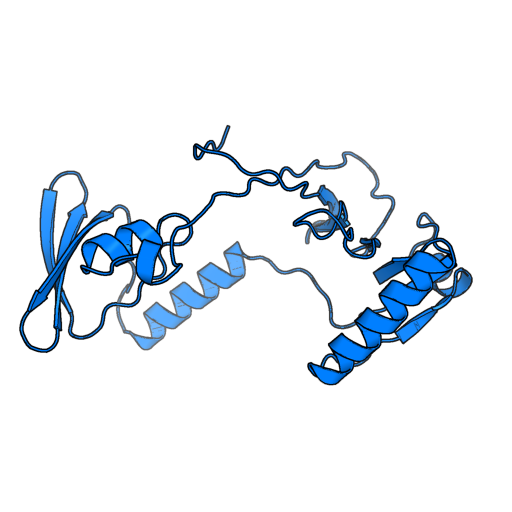983 12.096 1.00 97.44 114 VAL A C 1
ATOM 852 O O . VAL A 1 114 ? -12.892 -0.938 12.492 1.00 97.44 114 VAL A O 1
ATOM 855 N N . ASN A 1 115 ? -12.730 -3.125 11.991 1.00 97.69 115 ASN A N 1
ATOM 856 C CA . ASN A 1 115 ? -11.306 -3.227 12.277 1.00 97.69 115 ASN A CA 1
ATOM 857 C C . ASN A 1 115 ? -10.477 -2.724 11.084 1.00 97.69 115 ASN A C 1
ATOM 859 O O . ASN A 1 115 ? -10.391 -3.389 10.054 1.00 97.69 115 ASN A O 1
ATOM 863 N N . SER A 1 116 ? -9.855 -1.558 11.260 1.00 97.44 116 SER A N 1
ATOM 864 C CA . SER A 1 116 ? -8.967 -0.913 10.282 1.00 97.44 116 SER A CA 1
ATOM 865 C C . SER A 1 116 ? -7.604 -0.570 10.899 1.00 97.44 116 SER A C 1
ATOM 867 O O . SER A 1 116 ? -6.993 0.435 10.540 1.00 97.44 116 SER A O 1
ATOM 869 N N . ALA A 1 117 ? -7.123 -1.374 11.855 1.00 97.56 117 ALA A N 1
ATOM 870 C CA . ALA A 1 117 ? -5.946 -1.063 12.677 1.00 97.56 117 ALA A CA 1
ATOM 871 C C . ALA A 1 117 ? -4.580 -1.328 11.999 1.00 97.56 117 ALA A C 1
ATOM 873 O O . ALA A 1 117 ? -3.547 -1.374 12.669 1.00 97.56 117 ALA A O 1
ATOM 874 N N . GLY A 1 118 ? -4.549 -1.497 10.673 1.00 96.88 118 GLY A N 1
ATOM 875 C CA . GLY A 1 118 ? -3.313 -1.659 9.901 1.00 96.88 118 GLY A CA 1
ATOM 876 C C . GLY A 1 118 ? -2.437 -2.806 10.416 1.00 96.88 118 GLY A C 1
ATOM 877 O O . GLY A 1 118 ? -2.892 -3.943 10.491 1.00 96.88 118 GLY A O 1
ATOM 878 N N . LEU A 1 119 ? -1.193 -2.497 10.804 1.00 96.56 119 LEU A N 1
ATOM 879 C CA . LEU A 1 119 ? -0.198 -3.465 11.299 1.00 96.56 119 LEU A CA 1
ATOM 880 C C . LEU A 1 119 ? -0.579 -4.171 12.616 1.00 96.56 119 LEU A C 1
ATOM 882 O O . LEU A 1 119 ? 0.158 -5.055 13.047 1.00 96.56 119 LEU A O 1
ATOM 886 N N . HIS A 1 120 ? -1.685 -3.768 13.248 1.00 96.81 120 HIS A N 1
ATOM 887 C CA . HIS A 1 120 ? -2.211 -4.336 14.492 1.00 96.81 120 HIS A CA 1
ATOM 888 C C . HIS A 1 120 ? -3.627 -4.912 14.335 1.00 96.81 120 HIS A C 1
ATOM 890 O O . HIS A 1 120 ? -4.314 -5.150 15.330 1.00 96.81 120 HIS A O 1
ATOM 896 N N . ALA A 1 121 ? -4.112 -5.090 13.100 1.00 97.88 121 ALA A N 1
ATOM 897 C CA . ALA A 1 121 ? -5.471 -5.571 12.870 1.00 97.88 121 ALA A CA 1
ATOM 898 C C . ALA A 1 121 ? -5.691 -7.004 13.383 1.00 97.88 121 ALA A C 1
ATOM 900 O O . ALA A 1 121 ? -6.785 -7.307 13.848 1.00 97.88 121 ALA A O 1
ATOM 901 N N . ASP A 1 122 ? -4.673 -7.860 13.384 1.00 97.81 122 ASP A N 1
ATOM 902 C CA . ASP A 1 122 ? -4.746 -9.184 14.009 1.00 97.81 122 ASP A CA 1
ATOM 903 C C . ASP A 1 122 ? -4.960 -9.094 15.525 1.00 97.81 122 ASP A C 1
ATOM 905 O O . ASP A 1 122 ? -5.890 -9.705 16.040 1.00 97.81 122 ASP A O 1
ATOM 909 N N . ARG A 1 123 ? -4.210 -8.241 16.230 1.00 96.88 123 ARG A N 1
ATOM 910 C CA . ARG A 1 123 ? -4.385 -8.004 17.673 1.00 96.88 123 ARG A CA 1
ATOM 911 C C . ARG A 1 123 ? -5.798 -7.51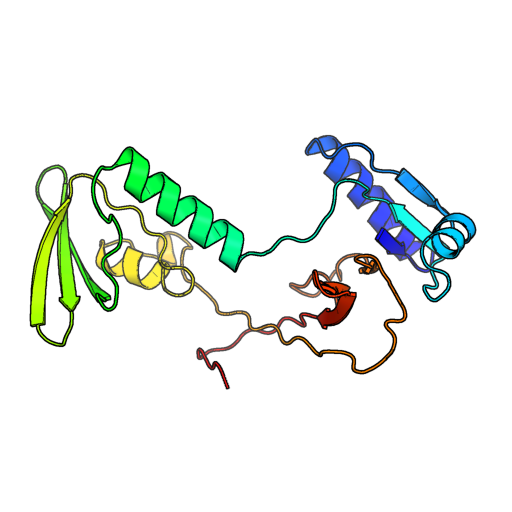7 18.009 1.00 96.88 123 ARG A C 1
ATOM 913 O O . ARG A 1 123 ? -6.386 -7.957 18.992 1.00 96.88 123 ARG A O 1
ATOM 920 N N . VAL A 1 124 ? -6.364 -6.618 17.201 1.00 97.62 124 VAL A N 1
ATOM 921 C CA . VAL A 1 124 ? -7.750 -6.146 17.389 1.00 97.62 124 VAL A CA 1
ATOM 922 C C . VAL A 1 124 ? -8.767 -7.257 17.093 1.00 97.62 124 VAL A C 1
ATOM 924 O O . VAL A 1 124 ? -9.798 -7.339 17.757 1.00 97.62 124 VAL A O 1
ATOM 927 N N . ALA A 1 125 ? -8.488 -8.143 16.133 1.00 97.25 125 ALA A N 1
ATOM 928 C CA . ALA A 1 125 ? -9.326 -9.313 15.874 1.00 97.25 125 ALA A CA 1
ATOM 929 C C . ALA A 1 125 ? -9.284 -10.314 17.044 1.00 97.25 125 ALA A C 1
ATOM 931 O O . ALA A 1 125 ? -10.335 -10.800 17.460 1.00 97.25 125 ALA A O 1
ATOM 932 N N . GLU A 1 126 ? -8.107 -10.553 17.628 1.00 97.19 126 GLU A N 1
ATOM 933 C CA . GLU A 1 126 ? -7.949 -11.369 18.840 1.00 97.19 126 GLU A CA 1
ATOM 934 C C . GLU A 1 126 ? -8.725 -10.776 20.022 1.00 97.19 126 GLU A C 1
ATOM 936 O O . GLU A 1 126 ? -9.405 -11.516 20.731 1.00 97.19 126 GLU A O 1
ATOM 941 N N . MET A 1 127 ? -8.694 -9.447 20.210 1.00 96.62 127 MET A N 1
ATOM 942 C CA . MET A 1 127 ? -9.507 -8.771 21.234 1.00 96.62 127 MET A CA 1
ATOM 943 C C . MET A 1 127 ? -10.995 -9.088 21.069 1.00 96.62 127 MET A C 1
ATOM 945 O O . MET A 1 127 ? -11.678 -9.267 22.066 1.00 96.62 127 MET A O 1
ATOM 949 N N . ALA A 1 128 ? -11.484 -9.204 19.831 1.00 94.69 128 ALA A N 1
ATOM 950 C CA . ALA A 1 128 ? -12.867 -9.567 19.526 1.00 94.69 128 ALA A CA 1
ATOM 951 C C . ALA A 1 128 ? -13.162 -11.081 19.640 1.00 94.69 128 ALA A C 1
ATOM 953 O O . ALA A 1 128 ? -14.260 -11.516 19.286 1.00 94.69 128 ALA A O 1
ATOM 954 N N . GLY A 1 129 ? -12.204 -11.888 20.111 1.00 94.50 129 GLY A N 1
ATOM 955 C CA . GLY A 1 129 ? -12.349 -13.331 20.313 1.00 94.50 129 GLY A CA 1
ATOM 956 C C . GLY A 1 129 ? -12.135 -14.182 19.060 1.00 94.50 129 GLY A C 1
ATOM 957 O O . GLY A 1 129 ? -12.528 -15.347 19.049 1.00 94.50 129 GLY A O 1
ATOM 958 N N . ILE A 1 130 ? -11.547 -13.622 17.999 1.00 95.75 130 ILE A N 1
ATOM 959 C CA . ILE A 1 130 ? -11.226 -14.367 16.777 1.00 95.75 130 ILE A CA 1
ATOM 960 C C . ILE A 1 130 ? -9.909 -15.118 16.981 1.00 95.75 130 ILE A C 1
ATOM 962 O O . ILE A 1 130 ? -8.894 -14.509 17.318 1.00 95.75 130 ILE A O 1
ATOM 966 N N . ASP A 1 131 ? -9.910 -16.425 16.717 1.00 97.50 131 ASP A N 1
ATOM 967 C CA . ASP A 1 131 ? -8.672 -17.192 16.566 1.00 97.50 131 ASP A CA 1
ATOM 968 C C . ASP A 1 131 ? -8.018 -16.817 15.228 1.00 97.50 131 ASP A C 1
ATOM 970 O O . ASP A 1 131 ? -8.436 -17.252 14.152 1.00 97.50 131 ASP A O 1
ATOM 974 N N . VAL A 1 132 ? -7.025 -15.929 15.285 1.00 98.00 132 VAL A N 1
ATOM 975 C CA . VAL A 1 132 ? -6.376 -15.389 14.084 1.00 98.00 132 VAL A CA 1
ATOM 976 C C . VAL A 1 132 ? -5.431 -16.379 13.410 1.00 98.00 132 VAL A C 1
ATOM 978 O O . VAL A 1 132 ? -5.114 -16.183 12.237 1.00 98.00 132 VAL A O 1
ATOM 981 N N . ASP A 1 133 ? -4.996 -17.435 14.099 1.00 97.81 133 ASP A N 1
ATOM 982 C CA . ASP A 1 133 ? -4.167 -18.477 13.494 1.00 97.81 133 ASP A CA 1
ATOM 983 C C . ASP A 1 133 ? -5.051 -19.464 12.722 1.00 97.81 133 ASP A C 1
ATOM 985 O O . ASP A 1 133 ? -4.746 -19.788 11.573 1.00 97.81 133 ASP A O 1
ATOM 989 N N . GLU A 1 134 ? -6.200 -19.857 13.286 1.00 98.12 134 GLU A N 1
ATOM 990 C CA . GLU A 1 134 ? -7.208 -20.654 12.572 1.00 98.12 134 GLU A CA 1
ATOM 991 C C . GLU A 1 134 ? -7.795 -19.887 11.375 1.00 98.12 134 GLU A C 1
ATOM 993 O O . GLU A 1 134 ? -7.974 -20.455 10.295 1.00 98.12 134 GLU A O 1
ATOM 998 N N . ALA A 1 135 ? -8.047 -18.583 11.529 1.00 97.12 135 ALA A N 1
ATOM 999 C CA . ALA A 1 135 ? -8.575 -17.735 10.459 1.00 97.12 135 ALA A CA 1
ATOM 1000 C C . ALA A 1 135 ? -7.527 -17.330 9.401 1.00 97.12 135 ALA A C 1
ATOM 1002 O O . ALA A 1 135 ? -7.897 -16.793 8.354 1.00 97.12 135 ALA A O 1
ATOM 1003 N N . GLY A 1 136 ? -6.232 -17.558 9.654 1.00 96.88 136 GLY A N 1
ATOM 1004 C CA . GLY A 1 136 ? -5.145 -17.126 8.769 1.00 96.88 136 GLY A CA 1
ATOM 1005 C C . GLY A 1 136 ? -4.979 -15.602 8.696 1.00 96.88 136 GLY A C 1
ATOM 1006 O O . GLY A 1 136 ? -4.597 -15.069 7.656 1.00 96.88 136 GLY A O 1
ATOM 1007 N N . TYR A 1 137 ? -5.309 -14.893 9.776 1.00 97.25 137 TYR A N 1
ATOM 1008 C CA . TYR A 1 137 ? -5.254 -13.430 9.879 1.00 97.25 137 TYR A CA 1
ATOM 1009 C C . TYR A 1 137 ? -3.992 -12.903 10.560 1.00 97.25 137 TYR A C 1
ATOM 1011 O O . TYR A 1 137 ? -3.806 -11.688 10.596 1.00 97.25 137 TYR A O 1
ATOM 1019 N N . ARG A 1 138 ? -3.129 -13.782 11.082 1.00 97.12 138 ARG A N 1
ATOM 1020 C CA . ARG A 1 138 ? -1.853 -13.405 11.701 1.00 97.12 138 ARG A CA 1
ATOM 1021 C C . ARG A 1 138 ? -1.052 -12.471 10.786 1.00 97.12 138 ARG A C 1
ATOM 1023 O O . ARG A 1 138 ? -0.755 -12.816 9.640 1.00 97.12 138 ARG A O 1
ATOM 1030 N N . ILE A 1 139 ? -0.689 -11.292 11.291 1.00 96.44 139 ILE A N 1
ATOM 1031 C CA . ILE A 1 139 ? 0.093 -10.322 10.525 1.00 96.44 139 ILE A CA 1
ATOM 1032 C C . ILE A 1 139 ? 1.581 -10.623 10.692 1.00 96.44 139 ILE A C 1
ATOM 1034 O O . ILE A 1 139 ? 2.097 -10.743 11.799 1.00 96.44 139 ILE A O 1
ATOM 1038 N N . HIS A 1 140 ? 2.286 -10.676 9.563 1.00 94.94 140 HIS A N 1
ATOM 1039 C CA . HIS A 1 140 ? 3.744 -10.698 9.513 1.00 94.94 140 HIS A CA 1
ATOM 1040 C C . HIS A 1 140 ? 4.244 -9.364 8.964 1.00 94.94 140 HIS A C 1
ATOM 1042 O O . HIS A 1 140 ? 3.877 -8.963 7.856 1.00 94.94 140 HIS A O 1
ATOM 1048 N N . TRP A 1 141 ? 5.080 -8.662 9.725 1.00 95.12 141 TRP A N 1
ATOM 1049 C CA . TRP A 1 141 ? 5.569 -7.351 9.313 1.00 95.12 141 TRP A CA 1
ATOM 1050 C C . TRP A 1 141 ? 6.641 -7.483 8.237 1.00 95.12 141 TRP A C 1
ATOM 1052 O O . TRP A 1 141 ? 7.665 -8.132 8.435 1.00 95.12 141 TRP A O 1
ATOM 1062 N N . CYS A 1 142 ? 6.414 -6.829 7.100 1.00 92.94 142 CYS A N 1
ATOM 1063 C CA . CYS A 1 142 ? 7.383 -6.705 6.022 1.00 92.94 142 CYS A CA 1
ATOM 1064 C C . CYS A 1 142 ? 7.811 -5.239 5.922 1.00 92.94 142 CYS A C 1
ATOM 1066 O O . CYS A 1 142 ? 6.997 -4.367 5.605 1.00 92.94 142 CYS A O 1
ATOM 1068 N N . LYS A 1 143 ? 9.073 -4.957 6.250 1.00 92.81 143 LYS A N 1
ATOM 1069 C CA . LYS A 1 143 ? 9.651 -3.618 6.151 1.00 92.81 143 LYS A CA 1
ATOM 1070 C C . LYS A 1 143 ? 10.189 -3.397 4.740 1.00 92.81 143 LYS A C 1
ATOM 1072 O O . LYS A 1 143 ? 10.724 -4.309 4.110 1.00 92.81 143 LYS A O 1
ATOM 1077 N N . GLY A 1 144 ? 10.050 -2.160 4.276 1.00 91.81 144 GLY A N 1
ATOM 1078 C CA . GLY A 1 144 ? 10.612 -1.700 3.019 1.00 91.81 144 GLY A CA 1
ATOM 1079 C C . GLY A 1 144 ? 11.230 -0.316 3.160 1.00 91.81 144 GLY A C 1
ATOM 1080 O O . GLY A 1 144 ? 10.604 0.610 3.678 1.00 91.81 144 GLY A O 1
ATOM 1081 N N . ASP A 1 145 ? 12.463 -0.186 2.691 1.00 92.06 145 ASP A N 1
ATOM 1082 C CA . ASP A 1 145 ? 13.277 1.018 2.768 1.00 92.06 145 ASP A CA 1
ATOM 1083 C C . ASP A 1 145 ? 13.307 1.741 1.421 1.00 92.06 145 ASP A C 1
ATOM 1085 O O . ASP A 1 145 ? 13.455 1.131 0.359 1.00 92.06 145 ASP A O 1
ATOM 1089 N N . TYR A 1 146 ? 13.221 3.070 1.475 1.00 94.19 146 TYR A N 1
ATOM 1090 C CA . TYR A 1 146 ? 13.336 3.939 0.308 1.00 94.19 146 TYR A CA 1
ATOM 1091 C C . TYR A 1 146 ? 14.562 4.836 0.417 1.00 94.19 146 TYR A C 1
ATOM 1093 O O . TYR A 1 146 ? 14.822 5.440 1.458 1.00 94.19 146 TYR A O 1
ATOM 1101 N N . PHE A 1 147 ? 15.250 5.026 -0.704 1.00 93.81 147 PHE A N 1
ATOM 1102 C CA . PHE A 1 147 ? 16.397 5.921 -0.811 1.00 93.81 147 PHE A CA 1
ATOM 1103 C C . PHE A 1 147 ? 16.044 7.110 -1.698 1.00 93.81 147 PHE A C 1
ATOM 1105 O O . PHE A 1 147 ? 15.618 6.944 -2.841 1.00 93.81 147 PHE A O 1
ATOM 1112 N N . SER A 1 148 ? 16.214 8.329 -1.187 1.00 94.31 148 SER A N 1
ATOM 1113 C CA . SER A 1 148 ? 16.001 9.547 -1.971 1.00 94.31 148 SER A CA 1
ATOM 1114 C C . SER A 1 148 ? 17.236 9.912 -2.785 1.00 94.31 148 SER A C 1
ATOM 1116 O O . SER A 1 148 ? 18.346 9.952 -2.250 1.00 94.31 148 SER A O 1
ATOM 1118 N N . LEU A 1 149 ? 17.037 10.288 -4.044 1.00 94.69 149 LEU A N 1
ATOM 1119 C CA . LEU A 1 149 ? 18.090 10.843 -4.880 1.00 94.69 149 LEU A CA 1
ATOM 1120 C C . LEU A 1 149 ? 18.200 12.359 -4.683 1.00 94.69 149 LEU A C 1
ATOM 1122 O O . LEU A 1 149 ? 17.224 13.092 -4.843 1.00 94.69 149 LEU A O 1
ATOM 1126 N N . THR A 1 150 ? 19.414 12.836 -4.407 1.00 92.69 150 THR A N 1
ATOM 1127 C CA . THR A 1 150 ? 19.731 14.271 -4.428 1.00 92.69 150 THR A CA 1
ATOM 1128 C C . THR A 1 150 ? 20.229 14.672 -5.815 1.00 92.69 150 THR A C 1
ATOM 1130 O O . THR A 1 150 ? 21.101 14.014 -6.375 1.00 92.69 150 THR A O 1
ATOM 1133 N N . GLY A 1 151 ? 19.722 15.785 -6.350 1.00 90.56 151 GLY A N 1
ATOM 1134 C CA . GLY A 1 151 ? 20.136 16.326 -7.646 1.00 90.56 151 GLY A CA 1
ATOM 1135 C C . GLY A 1 151 ? 19.084 16.130 -8.736 1.00 90.56 151 GLY A C 1
ATOM 1136 O O . GLY A 1 151 ? 17.890 16.046 -8.455 1.00 90.56 151 GLY A O 1
ATOM 1137 N N . ARG A 1 152 ? 19.524 16.120 -10.000 1.00 90.94 152 ARG A N 1
ATOM 1138 C CA . ARG A 1 152 ? 18.622 15.997 -11.151 1.00 90.94 152 ARG A CA 1
ATOM 1139 C C . ARG A 1 152 ? 18.135 14.544 -11.285 1.00 90.94 152 ARG A C 1
ATOM 1141 O O . ARG A 1 152 ? 18.983 13.663 -11.422 1.00 90.94 152 ARG A O 1
ATOM 1148 N N . PRO A 1 153 ? 16.816 14.285 -11.291 1.00 92.94 153 PRO A N 1
ATOM 1149 C CA . PRO A 1 153 ? 16.297 12.931 -11.426 1.00 92.94 153 PRO A CA 1
ATOM 1150 C C . PRO A 1 153 ? 16.562 12.380 -12.841 1.00 92.94 153 PRO A C 1
ATOM 1152 O O . PRO A 1 153 ? 16.366 13.111 -13.819 1.00 92.94 153 PRO A O 1
ATOM 1155 N N . PRO A 1 154 ? 17.024 11.121 -12.976 1.00 92.75 154 PRO A N 1
ATOM 1156 C CA . PRO A 1 154 ? 17.287 10.498 -14.272 1.00 92.75 154 PRO A CA 1
ATOM 1157 C C . PRO A 1 154 ? 16.005 10.069 -14.989 1.00 92.75 154 PRO A C 1
ATOM 1159 O O . PRO A 1 154 ? 16.000 10.032 -16.214 1.00 92.75 154 PRO A O 1
ATOM 1162 N N . ALA A 1 155 ? 14.936 9.790 -14.243 1.00 93.75 155 ALA A N 1
ATOM 1163 C CA . ALA A 1 155 ? 13.628 9.421 -14.767 1.00 93.75 155 ALA A CA 1
ATOM 1164 C C . ALA A 1 155 ? 12.555 10.377 -14.240 1.00 93.75 155 ALA A C 1
ATOM 1166 O O . ALA A 1 155 ? 12.698 10.934 -13.146 1.00 93.75 155 ALA A O 1
ATOM 1167 N N . ARG A 1 156 ? 11.489 10.576 -15.014 1.00 91.88 156 ARG A N 1
ATOM 1168 C CA . ARG A 1 156 ? 10.372 11.468 -14.661 1.00 91.88 156 ARG A CA 1
ATOM 1169 C C . ARG A 1 156 ? 9.110 10.694 -14.293 1.00 91.88 156 ARG A C 1
ATOM 1171 O O . ARG A 1 156 ? 8.314 11.176 -13.492 1.00 91.88 156 ARG A O 1
ATOM 1178 N N . MET A 1 157 ? 8.944 9.513 -14.866 1.00 94.81 157 MET A N 1
ATOM 1179 C CA . MET A 1 157 ? 7.860 8.580 -14.626 1.00 94.81 157 MET A CA 1
ATOM 1180 C C . MET A 1 157 ? 8.212 7.560 -13.545 1.00 94.81 157 MET A C 1
ATOM 1182 O O . MET A 1 157 ? 9.364 7.364 -13.147 1.00 94.81 157 MET A O 1
ATOM 1186 N N . LEU A 1 158 ? 7.165 6.864 -13.116 1.00 96.62 158 LEU A N 1
ATOM 1187 C CA . LEU A 1 158 ? 7.258 5.577 -12.449 1.00 96.62 158 LEU A CA 1
ATOM 1188 C C . LEU A 1 158 ? 7.859 4.541 -13.416 1.00 96.62 158 LEU A C 1
ATOM 1190 O O . LEU A 1 158 ? 7.304 4.299 -14.494 1.00 96.62 158 LEU A O 1
ATOM 1194 N N . VAL A 1 159 ? 8.973 3.933 -13.028 1.00 96.81 159 VAL A N 1
ATOM 1195 C CA . VAL A 1 159 ? 9.696 2.895 -13.769 1.00 96.81 159 VAL A CA 1
ATOM 1196 C C . VAL A 1 159 ? 9.794 1.678 -12.863 1.00 96.81 159 VAL A C 1
ATOM 1198 O O . VAL A 1 159 ? 10.455 1.731 -11.826 1.00 96.81 159 VAL A O 1
ATOM 1201 N N . TYR A 1 160 ? 9.117 0.607 -13.261 1.00 96.38 160 TYR A N 1
ATOM 1202 C CA . TYR A 1 160 ? 9.069 -0.665 -12.548 1.00 96.38 160 TYR A CA 1
ATOM 1203 C C . TYR A 1 160 ? 9.801 -1.741 -13.351 1.00 96.38 160 TYR A C 1
ATOM 1205 O O . TYR A 1 160 ? 9.612 -1.780 -14.566 1.00 96.38 160 TYR A O 1
ATOM 1213 N N . PRO A 1 161 ? 10.591 -2.622 -12.722 1.00 94.06 161 PRO A N 1
ATOM 1214 C CA . PRO A 1 161 ? 10.950 -3.892 -13.343 1.00 94.06 161 PRO A CA 1
ATOM 1215 C C . PRO A 1 161 ? 9.726 -4.830 -13.364 1.00 94.06 161 PRO A C 1
ATOM 1217 O O . PRO A 1 161 ? 8.713 -4.538 -12.711 1.00 94.06 161 PRO A O 1
ATOM 1220 N N . PRO A 1 162 ? 9.786 -5.972 -14.064 1.00 92.69 162 PRO A N 1
ATOM 1221 C CA . PRO A 1 162 ? 8.857 -7.058 -13.803 1.00 92.69 162 PRO A CA 1
ATOM 1222 C C . PRO A 1 162 ? 9.075 -7.543 -12.356 1.00 92.69 162 PRO A C 1
ATOM 1224 O O . PRO A 1 162 ? 10.195 -7.460 -11.840 1.00 92.69 162 PRO A O 1
ATOM 1227 N N . PRO A 1 163 ? 8.026 -8.017 -11.667 1.00 86.94 163 PRO A N 1
ATOM 1228 C CA . PRO A 1 163 ? 8.165 -8.508 -10.304 1.00 86.94 163 PRO A CA 1
ATOM 1229 C C . PRO A 1 163 ? 9.131 -9.709 -10.267 1.00 86.94 163 PRO A C 1
ATOM 1231 O O . PRO A 1 163 ? 9.004 -10.602 -11.111 1.00 86.94 163 PRO A O 1
ATOM 1234 N N . PRO A 1 164 ? 10.076 -9.763 -9.307 1.00 82.38 164 PRO A N 1
ATOM 1235 C CA . PRO A 1 164 ? 10.926 -10.933 -9.112 1.00 82.38 164 PRO A CA 1
ATOM 1236 C C . PRO A 1 164 ? 10.089 -12.202 -8.908 1.00 82.38 164 PRO A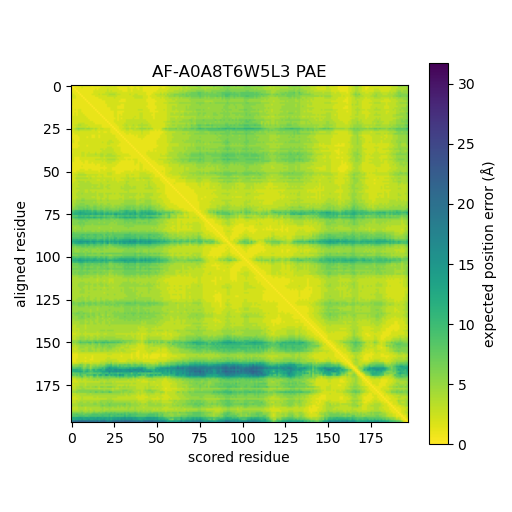 C 1
ATOM 1238 O O . PRO A 1 164 ? 9.040 -12.167 -8.265 1.00 82.38 164 PRO A O 1
ATOM 1241 N N . LEU A 1 165 ? 10.551 -13.336 -9.439 1.00 77.44 165 LEU A N 1
ATOM 1242 C CA . LEU A 1 165 ? 9.817 -14.607 -9.354 1.00 77.44 165 LEU A CA 1
ATOM 1243 C C . LEU A 1 165 ? 9.907 -15.268 -7.967 1.00 77.44 165 LEU A C 1
ATOM 1245 O O . LEU A 1 165 ? 9.082 -16.120 -7.638 1.00 77.44 165 LEU A O 1
ATOM 1249 N N . ASP A 1 166 ? 10.917 -14.914 -7.177 1.00 76.69 166 ASP A N 1
ATOM 1250 C CA . ASP A 1 166 ? 11.320 -15.571 -5.932 1.00 76.69 166 ASP A CA 1
ATOM 1251 C C . ASP A 1 166 ? 11.304 -14.650 -4.701 1.00 76.69 166 ASP A C 1
ATOM 1253 O O . ASP A 1 166 ? 11.571 -15.106 -3.588 1.00 76.69 166 ASP A O 1
ATOM 1257 N N . GLU A 1 167 ? 10.935 -13.378 -4.867 1.00 71.25 167 GLU A N 1
ATOM 1258 C CA . GLU A 1 167 ? 10.833 -12.413 -3.772 1.00 71.25 167 GLU A CA 1
ATOM 1259 C C . GLU A 1 167 ? 9.389 -11.942 -3.575 1.00 71.25 167 GLU A C 1
ATOM 1261 O O . GLU A 1 167 ? 8.643 -11.718 -4.526 1.00 71.25 167 GLU A O 1
ATOM 1266 N N . ALA A 1 168 ? 9.002 -11.696 -2.322 1.00 70.81 168 ALA A N 1
ATOM 1267 C CA . ALA A 1 168 ? 7.744 -11.030 -1.985 1.00 70.81 168 ALA A CA 1
ATOM 1268 C C . ALA A 1 168 ? 7.853 -9.504 -2.200 1.00 70.81 168 ALA A C 1
ATOM 1270 O O . ALA A 1 168 ? 7.644 -8.712 -1.283 1.00 70.81 168 ALA A O 1
ATOM 1271 N N . SER A 1 169 ? 8.247 -9.086 -3.405 1.00 77.50 169 SER A N 1
ATOM 1272 C CA . SER A 1 169 ? 8.497 -7.692 -3.773 1.00 77.50 169 SER A CA 1
ATOM 1273 C C . SER A 1 169 ? 8.049 -7.410 -5.207 1.00 77.50 169 SER A C 1
ATOM 1275 O O . SER A 1 169 ? 7.871 -8.314 -6.014 1.00 77.50 169 SER A O 1
ATOM 1277 N N . LEU A 1 170 ? 7.896 -6.129 -5.540 1.00 74.50 170 LEU A N 1
ATOM 1278 C CA . LEU A 1 170 ? 7.743 -5.658 -6.922 1.00 74.50 170 LEU A CA 1
ATOM 1279 C C . LEU A 1 170 ? 9.092 -5.290 -7.563 1.00 74.50 170 LEU A C 1
ATOM 1281 O O . LEU A 1 170 ? 9.125 -4.765 -8.672 1.00 74.50 170 LEU A O 1
ATOM 1285 N N . GLY A 1 171 ? 10.198 -5.516 -6.849 1.00 83.50 171 GLY A N 1
ATOM 1286 C CA . GLY A 1 171 ? 11.515 -5.008 -7.210 1.00 83.50 171 GLY A CA 1
ATO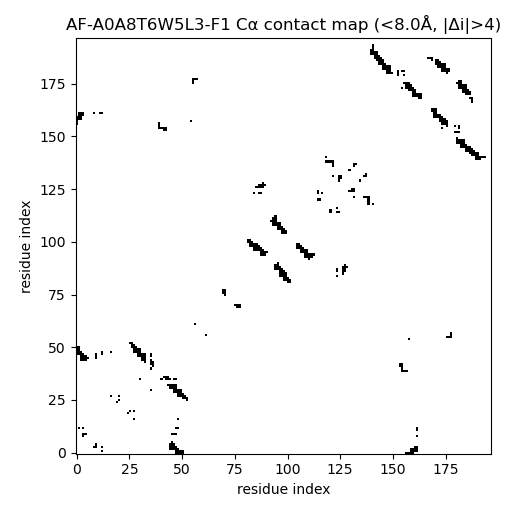M 1287 C C . GLY A 1 171 ? 11.677 -3.515 -6.900 1.00 83.50 171 GLY A C 1
ATOM 1288 O O . GLY A 1 171 ? 10.722 -2.781 -6.617 1.00 83.50 171 GLY A O 1
ATOM 1289 N N . ILE A 1 172 ? 12.927 -3.053 -6.946 1.00 87.81 172 ILE A N 1
ATOM 1290 C CA . ILE A 1 172 ? 13.258 -1.641 -6.735 1.00 87.81 172 ILE A CA 1
ATOM 1291 C C . ILE A 1 172 ? 12.745 -0.840 -7.932 1.00 87.81 172 ILE A C 1
ATOM 1293 O O . ILE A 1 172 ? 13.213 -1.022 -9.055 1.00 87.81 172 ILE A O 1
ATOM 1297 N N . HIS A 1 173 ? 11.823 0.083 -7.680 1.00 93.81 173 HIS A N 1
ATOM 1298 C CA . HIS A 1 173 ? 11.245 0.953 -8.698 1.00 93.81 173 HIS A CA 1
ATOM 1299 C C . HIS A 1 173 ? 11.518 2.423 -8.390 1.00 93.81 173 HIS A C 1
ATOM 1301 O O . HIS A 1 173 ? 11.940 2.788 -7.287 1.00 93.81 173 HIS A O 1
ATOM 1307 N N . THR A 1 174 ? 11.299 3.284 -9.383 1.00 95.19 174 THR A N 1
ATOM 1308 C CA . THR A 1 174 ? 11.337 4.731 -9.171 1.00 95.19 174 THR A CA 1
ATOM 1309 C C . THR A 1 174 ? 10.010 5.222 -8.614 1.00 95.19 174 THR A C 1
ATOM 1311 O O . THR A 1 174 ? 8.945 4.802 -9.058 1.00 95.19 174 THR A O 1
ATOM 1314 N N . VAL A 1 175 ? 10.070 6.166 -7.679 1.00 93.31 175 VAL A N 1
ATOM 1315 C CA . VAL A 1 175 ? 8.899 6.853 -7.125 1.00 93.31 175 VAL A CA 1
ATOM 1316 C C . VAL A 1 175 ? 9.128 8.358 -7.246 1.00 93.31 175 VAL A C 1
ATOM 1318 O O . VAL A 1 175 ? 9.806 8.942 -6.390 1.00 93.31 175 VAL A O 1
ATOM 1321 N N . PRO A 1 176 ? 8.645 9.002 -8.324 1.00 94.06 176 PRO A N 1
ATOM 1322 C CA . PRO A 1 176 ? 8.624 10.451 -8.390 1.00 94.06 176 PRO A CA 1
ATOM 1323 C C . PRO A 1 176 ? 7.624 10.989 -7.359 1.00 94.06 176 PRO A C 1
ATOM 1325 O O . PRO A 1 176 ? 6.567 10.399 -7.144 1.00 94.06 176 PRO A O 1
ATOM 1328 N N . ASP A 1 177 ? 7.946 12.106 -6.715 1.00 91.94 177 ASP A N 1
ATOM 1329 C CA . ASP A 1 177 ? 6.991 12.840 -5.883 1.00 91.94 177 ASP A CA 1
ATOM 1330 C C . ASP A 1 177 ? 6.381 14.034 -6.633 1.00 91.94 177 ASP A C 1
ATOM 1332 O O . ASP A 1 177 ? 6.824 14.416 -7.719 1.00 91.94 177 ASP A O 1
ATOM 1336 N N . LEU A 1 178 ? 5.356 14.655 -6.042 1.00 92.94 178 LEU A N 1
ATOM 1337 C CA . LEU A 1 178 ? 4.660 15.804 -6.636 1.00 92.94 178 LEU A CA 1
ATOM 1338 C C . LEU A 1 178 ? 5.547 17.053 -6.791 1.00 92.94 178 LEU A C 1
ATOM 1340 O O . LEU A 1 178 ? 5.165 17.993 -7.484 1.00 92.94 178 LEU A O 1
ATOM 1344 N N . THR A 1 179 ? 6.727 17.075 -6.165 1.00 90.62 179 THR A N 1
ATOM 1345 C CA . THR A 1 179 ? 7.724 18.147 -6.306 1.00 90.62 179 THR A CA 1
ATOM 1346 C C . THR A 1 179 ? 8.770 17.843 -7.383 1.00 90.62 179 THR A C 1
ATOM 1348 O O . THR A 1 179 ? 9.627 18.681 -7.664 1.00 90.62 179 THR A O 1
ATOM 1351 N N . GLY A 1 180 ? 8.702 16.659 -8.002 1.00 88.50 180 GLY A N 1
ATOM 1352 C CA . GLY A 1 180 ? 9.636 16.192 -9.020 1.00 88.50 180 GLY A CA 1
ATOM 1353 C C . GLY A 1 180 ? 10.930 15.594 -8.464 1.00 88.50 180 GLY A C 1
ATOM 1354 O O . GLY A 1 180 ? 11.880 15.417 -9.227 1.00 88.50 180 GLY A O 1
ATOM 1355 N N . ARG A 1 181 ? 11.012 15.288 -7.162 1.00 93.25 181 ARG A N 1
ATOM 1356 C CA . ARG A 1 181 ? 12.125 14.493 -6.612 1.00 93.25 181 ARG A CA 1
ATOM 1357 C C . ARG A 1 181 ? 11.888 13.017 -6.894 1.00 93.25 181 ARG A C 1
ATOM 1359 O O . ARG A 1 181 ? 10.759 12.602 -7.128 1.00 93.25 181 ARG A O 1
ATOM 1366 N N . LEU A 1 182 ? 12.955 12.227 -6.831 1.00 95.50 182 LEU A N 1
ATOM 1367 C CA . LEU A 1 182 ? 12.908 10.796 -7.110 1.00 95.50 182 LEU A CA 1
ATOM 1368 C C . LEU A 1 182 ? 13.374 9.998 -5.896 1.00 95.50 182 LEU A C 1
ATOM 1370 O O . LEU A 1 182 ? 14.406 10.309 -5.292 1.00 95.50 182 LEU A O 1
ATOM 1374 N N . LYS A 1 183 ? 12.629 8.949 -5.566 1.00 95.75 183 LYS A N 1
ATOM 1375 C CA . LYS A 1 183 ? 13.051 7.902 -4.636 1.00 95.75 183 LYS A CA 1
ATOM 1376 C C . LYS A 1 183 ? 13.195 6.577 -5.376 1.00 95.75 183 LYS A C 1
ATOM 1378 O O . LYS A 1 183 ? 12.605 6.395 -6.438 1.00 95.75 183 LYS A O 1
ATOM 1383 N N . PHE A 1 184 ? 13.955 5.671 -4.782 1.00 95.31 184 PHE A N 1
ATOM 1384 C CA . PHE A 1 184 ? 14.084 4.285 -5.209 1.00 95.31 184 PHE A CA 1
ATOM 1385 C C . PHE A 1 184 ? 13.674 3.367 -4.073 1.00 95.31 184 PHE A C 1
ATOM 1387 O O . PHE A 1 184 ? 14.042 3.618 -2.924 1.00 95.31 184 PHE A O 1
ATOM 1394 N N . GLY A 1 185 ? 12.937 2.316 -4.399 1.00 93.25 185 GLY A N 1
ATOM 1395 C CA . GLY A 1 185 ? 12.498 1.319 -3.435 1.00 93.25 185 GLY A CA 1
ATOM 1396 C C . GLY A 1 185 ? 11.061 0.876 -3.697 1.00 93.25 185 GLY A C 1
ATOM 1397 O O . GLY A 1 185 ? 10.533 1.193 -4.758 1.00 93.25 185 GLY A O 1
ATOM 1398 N N . PRO A 1 186 ? 10.444 0.179 -2.737 1.00 92.94 186 PRO A N 1
ATOM 1399 C CA . PRO A 1 186 ? 11.094 -0.343 -1.545 1.00 92.94 186 PRO A CA 1
ATOM 1400 C C . PRO A 1 186 ? 11.834 -1.656 -1.858 1.00 92.94 186 PRO A C 1
ATOM 1402 O O . PRO A 1 186 ? 11.517 -2.346 -2.826 1.00 92.94 186 PRO A O 1
ATOM 1405 N N . ASN A 1 187 ? 12.822 -2.014 -1.036 1.00 88.88 187 ASN A N 1
ATOM 1406 C CA . ASN A 1 187 ? 13.136 -3.436 -0.835 1.00 88.88 187 ASN A CA 1
ATOM 1407 C C . ASN A 1 187 ? 12.029 -4.083 0.030 1.00 88.88 187 ASN A C 1
ATOM 1409 O O . ASN A 1 187 ? 11.121 -3.395 0.489 1.00 88.88 187 ASN A O 1
ATOM 1413 N N . ALA A 1 188 ? 12.075 -5.395 0.251 1.00 90.75 188 ALA A N 1
ATOM 1414 C CA . ALA A 1 188 ? 11.096 -6.077 1.097 1.00 90.75 188 ALA A CA 1
ATOM 1415 C C . ALA A 1 188 ? 11.787 -7.143 1.948 1.00 90.75 188 ALA A C 1
ATOM 1417 O O . ALA A 1 188 ? 12.476 -8.013 1.416 1.00 90.75 188 ALA A O 1
ATOM 1418 N N . TYR A 1 189 ? 11.627 -7.070 3.267 1.00 90.56 189 TYR A N 1
ATOM 1419 C CA . TYR A 1 189 ? 12.150 -8.072 4.192 1.00 90.56 189 TYR A CA 1
ATOM 1420 C C . TYR A 1 189 ? 11.278 -8.170 5.440 1.00 90.56 189 TYR A C 1
ATOM 1422 O O . TYR A 1 189 ? 10.787 -7.168 5.962 1.00 90.56 189 TYR A O 1
ATOM 1430 N N . TYR A 1 190 ? 11.070 -9.395 5.915 1.00 93.38 190 TYR A N 1
ATOM 1431 C CA . TYR A 1 190 ? 10.301 -9.628 7.131 1.00 93.38 190 TYR A CA 1
ATOM 1432 C C . TYR A 1 190 ? 11.091 -9.222 8.374 1.00 93.38 190 TYR A C 1
ATOM 1434 O O . TYR A 1 190 ? 12.311 -9.387 8.433 1.00 93.38 190 TYR A O 1
ATOM 1442 N N . VAL A 1 191 ? 10.378 -8.681 9.358 1.00 94.75 191 VAL A N 1
ATOM 1443 C CA . VAL A 1 191 ? 10.920 -8.260 10.651 1.00 94.75 191 VAL A CA 1
ATOM 1444 C C . VAL A 1 191 ? 10.036 -8.774 11.780 1.00 94.75 191 VAL A C 1
ATOM 1446 O O . VAL A 1 191 ? 8.815 -8.832 11.644 1.00 94.75 191 VAL A O 1
ATOM 1449 N N . ASP A 1 192 ? 10.660 -9.090 12.912 1.00 94.25 192 ASP A N 1
ATOM 1450 C CA . ASP A 1 192 ? 9.963 -9.561 14.117 1.00 94.25 192 ASP A CA 1
ATOM 1451 C C . ASP A 1 192 ? 9.597 -8.414 15.073 1.00 94.25 192 ASP A C 1
ATOM 1453 O O . ASP A 1 192 ? 8.971 -8.634 16.108 1.00 94.25 192 ASP A O 1
ATOM 1457 N N . GLU A 1 193 ? 9.994 -7.179 14.749 1.00 93.31 193 GLU A N 1
ATOM 1458 C CA . GLU A 1 193 ? 9.692 -5.986 15.536 1.00 93.31 193 GLU A CA 1
ATOM 1459 C C . GLU A 1 193 ? 9.429 -4.761 14.652 1.00 93.31 193 GLU A C 1
ATOM 1461 O O . GLU A 1 193 ? 10.066 -4.550 13.615 1.00 93.31 193 GLU A O 1
ATOM 1466 N N . ILE A 1 194 ? 8.496 -3.912 15.087 1.00 90.69 194 ILE A N 1
ATOM 1467 C CA . ILE A 1 194 ? 8.227 -2.630 14.434 1.00 90.69 194 ILE A CA 1
ATOM 1468 C C . ILE A 1 194 ? 9.278 -1.612 14.885 1.00 90.69 194 ILE A C 1
ATOM 1470 O O . ILE A 1 194 ? 9.325 -1.216 16.050 1.00 90.69 194 ILE A O 1
ATOM 1474 N N . SER A 1 195 ? 10.086 -1.132 13.937 1.00 87.44 195 SER A N 1
ATOM 1475 C CA . SER A 1 195 ? 11.080 -0.081 14.164 1.00 87.44 195 SER A CA 1
ATOM 1476 C C . SER A 1 195 ? 10.995 1.012 13.101 1.00 87.44 195 SER A C 1
ATOM 1478 O O . SER A 1 195 ? 11.262 0.782 11.917 1.00 87.44 195 SER A O 1
ATOM 1480 N N . TYR A 1 196 ? 10.663 2.220 13.561 1.00 81.44 196 TYR A N 1
ATOM 1481 C CA . TYR A 1 196 ? 10.586 3.444 12.754 1.00 81.44 196 TYR A CA 1
ATOM 1482 C C . TYR A 1 196 ? 11.901 4.241 12.722 1.00 81.44 196 TYR A C 1
ATOM 1484 O O . TYR A 1 196 ? 11.907 5.388 12.275 1.00 81.44 196 TYR A O 1
ATOM 1492 N N . LYS A 1 197 ? 12.988 3.669 13.255 1.00 62.25 197 LYS A N 1
ATOM 1493 C CA . LYS A 1 197 ? 14.329 4.254 13.163 1.00 62.25 197 LYS A CA 1
ATOM 1494 C C . LYS A 1 197 ? 14.945 4.032 11.787 1.00 62.25 197 LYS A C 1
ATOM 1496 O O . LYS A 1 197 ? 14.655 2.977 11.168 1.00 62.25 197 LYS A O 1
#

Radius of gyration: 22.48 Å; Cα contacts (8 Å, |Δi|>4): 307; chains: 1; bounding box: 47×39×61 Å

Sequence (197 aa):
IIVANGEEEIRQIEGIIKNATECGARDLEMIDADGVHELEPNVKADAAILSPTTGILDAHGLMDHFHREARRKGGSDPVVLDTEVTGLEQKGDGYEVEMVSGGEAFSVEARVVVNSAGLHADRVAEMAGIDVDEAGYRIHWCKGDYFSLTGRPPARMLVYPPPPLDEASLGIHTVPDLTGRLKFGPNAYYVDEISYK